Protein AF-A0A939W104-F1 (afdb_monomer)

Sequence (337 aa):
DTLYIAVECMEPHPEKIVAGKTVPRDDKGWTALGNSVELFYNYPDMAERYYHLAINSNGQVIDAKHGPGWRDAAFRTSAKIATKVLKDRWVLEIAIPASEIGMKCYVGSTWKLNVARQRKITDPQAPSGIFAEASSCSNGAFHGVQNFVNIKFADKRVSGLRQNASASSWNNPDFNDAVPDSKRSRHDRFKNHKGWQFTDEKELVPAAWRISADAEGSYRLESEGNYYIRLSKGYITQYFIPHGKGKLKISFQVRGKGSFLLWTCSYQNKKERKAVGYDILKNTQKYQKWELTPEWKTYHFETAAAGVPTERVAVRFSVHRDSVLELDNVYVSPVIE

Secondary structure (DSSP, 8-state):
-EEEEEEEEE-S-GGGB-B-SS--TT-SS-TTTBSEEEEEEE-GGGTT-EEEEEEETT--EEEEEEETTEEE-S-----EEEEEE-SSEEEEEEEEEHHHHTS---TT-EEEEEEEEEEEEE-TTSTTSEEEEEEETTTT--S-GGGSEEEE--PPPPPSTTTTS---SS--TTS--EEEGGGS-GGG-GGGSTTEE--STT-EEETT-EE-TT-EEEEEEEETTEEEEEEEESEEEEEE--SSSEEEEEEEEEEEESEEEEEEEEEEE-SSTT--SEEE-GGG-EEEEEE--SS-EEEEEEEEE---TT-EEEEEEEEPTT-EEEEEEEEEEEEP-

Radius of gyration: 22.77 Å; Cα contacts (8 Å, |Δi|>4): 817; chains: 1; bounding box: 58×39×62 Å

Mean predicted aligned error: 6.08 Å

Foldseek 3Di:
DKDKDKDKFFAQCLVFFDAAQDDPQLDPPCVNGGKWKKKWKFFDVQVFKIKIWIAHQNGDIHIWIDHDPDTGRVDDFPKDWDWHDDNGTIMIIIIGDCVSVVHDQDAQGKMFMKIKIWTWGQDPPDPVSIDTDIDMPQHRDDGTSLSTDIDGRFPDQDDDPCNVPDRHLDPCQQLLQKDQLVPDDPVQRPVQAVQEDEPDPSSIGRPQKGWDNNWHWYWDDPDDSGIWTKTQFGKMKHWGFDPFKAKKKKKWKKAWAFKKKKKKWKWACDPDPPDDDTDTPPVQIDMDMDGHHRDIDMDMDMGIDPGDPRIIMMIMMGADHPIMMIIGRIGMGGDDD

Nearest PDB structures (foldseek):
  8hhe-assembly1_A  TM=2.636E-01  e=1.887E-07  Bacillus thuringiensis YBT-1518
  8hhe-assembly2_B  TM=2.564E-01  e=2.466E-07  Bacillus thuringiensis YBT-1518
  3v56-assembly1_B  TM=4.769E-01  e=1.438E-02  Homo sapiens
  7vnn-assembly1_D  TM=2.403E-01  e=3.048E-04  Clostridioides difficile
  6uwr-assembly1_A  TM=2.496E-01  e=1.519E-03  Clostridioides difficile

Structure (mmCIF, N/CA/C/O backbone):
data_AF-A0A939W104-F1
#
_entry.id   AF-A0A939W104-F1
#
loop_
_atom_site.group_PDB
_atom_site.id
_atom_site.type_symbol
_atom_site.label_atom_id
_atom_site.label_alt_id
_atom_site.label_comp_id
_atom_site.label_asym_id
_atom_site.label_entity_id
_atom_site.label_seq_id
_atom_site.pdbx_PDB_ins_code
_atom_site.Cartn_x
_atom_site.Cartn_y
_atom_site.Cartn_z
_atom_site.occupancy
_atom_site.B_iso_or_equiv
_atom_site.auth_seq_id
_atom_site.auth_comp_id
_atom_site.auth_asym_id
_atom_site.auth_atom_id
_atom_site.pdbx_PDB_model_num
ATOM 1 N N . ASP A 1 1 ? 6.255 -19.048 -2.424 1.00 84.69 1 ASP A N 1
ATOM 2 C CA . ASP A 1 1 ? 7.732 -19.027 -2.561 1.00 84.69 1 ASP A CA 1
ATOM 3 C C . ASP A 1 1 ? 8.279 -18.112 -3.652 1.00 84.69 1 ASP A C 1
ATOM 5 O O . ASP A 1 1 ? 9.472 -17.828 -3.643 1.00 84.69 1 ASP A O 1
ATOM 9 N N . THR A 1 2 ? 7.451 -17.594 -4.561 1.00 91.69 2 THR A N 1
ATOM 10 C CA . THR A 1 2 ? 7.909 -16.714 -5.644 1.00 91.69 2 THR A CA 1
ATOM 11 C C . THR A 1 2 ? 6.890 -15.602 -5.856 1.00 91.69 2 THR A C 1
ATOM 13 O O . THR A 1 2 ? 5.687 -15.868 -5.843 1.00 91.69 2 THR A O 1
ATOM 16 N N . LEU A 1 3 ? 7.369 -14.373 -6.034 1.00 92.06 3 LEU A N 1
ATOM 17 C CA . LEU A 1 3 ? 6.566 -13.255 -6.513 1.00 92.06 3 LEU A CA 1
ATOM 18 C C . LEU A 1 3 ? 6.631 -13.244 -8.041 1.00 92.06 3 LEU A C 1
ATOM 20 O O . LEU A 1 3 ? 7.711 -13.107 -8.614 1.00 92.06 3 LEU A O 1
ATOM 24 N N . TYR A 1 4 ? 5.477 -13.402 -8.683 1.00 94.56 4 TYR A N 1
ATOM 25 C CA . TYR A 1 4 ? 5.347 -13.330 -10.134 1.00 94.56 4 TYR A CA 1
ATOM 26 C C . TYR A 1 4 ? 4.770 -11.983 -10.540 1.00 94.56 4 TYR A C 1
ATOM 28 O O . TYR A 1 4 ? 3.767 -11.544 -9.975 1.00 94.56 4 TYR A O 1
ATOM 36 N N . ILE A 1 5 ? 5.397 -11.345 -11.523 1.00 95.50 5 ILE A N 1
ATOM 37 C CA . ILE A 1 5 ? 4.958 -10.069 -12.086 1.00 95.50 5 ILE A CA 1
ATOM 38 C C . ILE A 1 5 ? 4.989 -10.191 -13.603 1.00 95.50 5 ILE A C 1
ATOM 40 O O . ILE A 1 5 ? 5.982 -10.641 -14.170 1.00 95.50 5 ILE A O 1
ATOM 44 N N . ALA A 1 6 ? 3.904 -9.771 -14.245 1.00 97.38 6 ALA A N 1
ATOM 45 C CA . ALA A 1 6 ? 3.816 -9.631 -15.688 1.00 97.38 6 ALA A CA 1
ATOM 46 C C . ALA A 1 6 ? 3.422 -8.190 -16.019 1.00 97.38 6 ALA A C 1
ATOM 48 O O . ALA A 1 6 ? 2.527 -7.630 -15.381 1.00 97.38 6 ALA A O 1
ATOM 49 N N . VAL A 1 7 ? 4.100 -7.592 -16.996 1.00 97.81 7 VAL A N 1
ATOM 50 C CA . VAL A 1 7 ? 3.844 -6.225 -17.455 1.00 97.81 7 VAL A CA 1
ATOM 51 C C . VAL A 1 7 ? 3.709 -6.231 -18.969 1.00 97.81 7 VAL A C 1
ATOM 53 O O . VAL A 1 7 ? 4.595 -6.701 -19.682 1.00 97.81 7 VAL A O 1
ATOM 56 N N . GLU A 1 8 ? 2.607 -5.670 -19.458 1.00 97.69 8 GLU A N 1
ATOM 57 C CA . GLU A 1 8 ? 2.386 -5.424 -20.879 1.00 97.69 8 GLU A CA 1
ATOM 58 C C . GLU A 1 8 ? 2.575 -3.935 -21.178 1.00 97.69 8 GLU A C 1
ATOM 60 O O . GLU A 1 8 ? 1.814 -3.083 -20.720 1.00 97.69 8 GLU A O 1
ATOM 65 N N . CYS A 1 9 ? 3.603 -3.611 -21.958 1.00 97.12 9 CYS A N 1
ATOM 66 C CA . CYS A 1 9 ? 3.923 -2.245 -22.345 1.00 97.12 9 CYS A CA 1
ATOM 67 C C . CYS A 1 9 ? 3.395 -1.964 -23.747 1.00 97.12 9 CYS A C 1
ATOM 69 O O . CYS A 1 9 ? 4.104 -2.192 -24.728 1.00 97.12 9 CYS A O 1
ATOM 71 N N . MET A 1 10 ? 2.166 -1.449 -23.841 1.00 97.25 10 MET A N 1
ATOM 72 C CA . MET A 1 10 ? 1.581 -1.026 -25.119 1.00 97.25 10 MET A CA 1
ATOM 73 C C . MET A 1 10 ? 2.509 -0.035 -25.828 1.00 97.25 10 MET A C 1
ATOM 75 O O . MET A 1 10 ? 2.938 0.959 -25.235 1.00 97.25 10 MET A O 1
ATOM 79 N N . GLU A 1 11 ? 2.852 -0.317 -27.079 1.00 96.69 11 GLU A N 1
ATOM 80 C CA . GLU A 1 11 ? 3.789 0.479 -27.864 1.00 96.69 11 GLU A CA 1
ATOM 81 C C . GLU A 1 11 ? 3.343 0.479 -29.331 1.00 96.69 11 GLU A C 1
ATOM 83 O O . GLU A 1 11 ? 3.473 -0.548 -29.995 1.00 96.69 11 GLU A O 1
ATOM 88 N N . PRO A 1 12 ? 2.821 1.602 -29.855 1.00 95.88 12 PRO A N 1
ATOM 89 C CA . PRO A 1 12 ? 2.382 1.679 -31.249 1.00 95.88 12 PRO A CA 1
ATOM 90 C C . PRO A 1 12 ? 3.538 1.615 -32.255 1.00 95.88 12 PRO A C 1
ATOM 92 O O . PRO A 1 12 ? 3.297 1.316 -33.422 1.00 95.88 12 PRO A O 1
ATOM 95 N N . HIS A 1 13 ? 4.774 1.882 -31.816 1.00 96.31 13 HIS A N 1
ATOM 96 C CA . HIS A 1 13 ? 5.964 1.862 -32.667 1.00 96.31 13 HIS A CA 1
ATOM 97 C C . HIS A 1 13 ? 7.091 0.998 -32.074 1.00 96.31 13 HIS A C 1
ATOM 99 O O . HIS A 1 13 ? 8.137 1.539 -31.691 1.00 96.31 13 HIS A O 1
ATOM 105 N N . PRO A 1 14 ? 6.921 -0.336 -31.945 1.00 96.75 14 PRO A N 1
ATOM 106 C CA . PRO A 1 14 ? 7.935 -1.195 -31.331 1.00 96.75 14 PRO A CA 1
ATOM 107 C C . PRO A 1 14 ? 9.286 -1.156 -32.053 1.00 96.75 14 PRO A C 1
ATOM 109 O O . PRO A 1 14 ? 10.333 -1.320 -31.432 1.00 96.75 14 PRO A O 1
ATOM 112 N N . GLU A 1 15 ? 9.278 -0.890 -33.359 1.00 96.94 15 GLU A N 1
ATOM 113 C CA . GLU A 1 15 ? 10.467 -0.734 -34.194 1.00 96.94 15 GLU A CA 1
ATOM 114 C C . GLU A 1 15 ? 11.321 0.484 -33.823 1.00 96.94 15 GLU A C 1
ATOM 116 O O . GLU A 1 15 ? 12.511 0.511 -34.125 1.00 96.94 15 GLU A O 1
ATOM 121 N N . LYS A 1 16 ? 10.729 1.478 -33.151 1.00 97.75 16 LYS A N 1
ATOM 122 C CA . LYS A 1 16 ? 11.411 2.704 -32.720 1.00 97.75 16 LYS A CA 1
ATOM 123 C C . LYS A 1 16 ? 11.937 2.617 -31.293 1.00 97.75 16 LYS A C 1
ATOM 125 O O . LYS A 1 16 ? 12.511 3.593 -30.817 1.00 97.75 16 LYS A O 1
ATOM 130 N N . ILE A 1 17 ? 11.727 1.502 -30.588 1.00 98.00 17 ILE A N 1
ATOM 131 C CA . ILE A 1 17 ? 12.164 1.344 -29.198 1.00 98.00 17 ILE A CA 1
ATOM 132 C C . ILE A 1 17 ? 13.679 1.535 -29.098 1.00 98.00 17 ILE A C 1
ATOM 134 O O . ILE A 1 17 ? 14.468 0.845 -29.741 1.00 98.00 17 ILE A O 1
ATOM 138 N N . VAL A 1 18 ? 14.083 2.444 -28.214 1.00 97.31 18 VAL A N 1
ATOM 139 C CA . VAL A 1 18 ? 15.492 2.685 -27.901 1.00 97.31 18 VAL A CA 1
ATOM 140 C C . VAL A 1 18 ? 15.819 1.910 -26.639 1.00 97.31 18 VAL A C 1
ATOM 142 O O . VAL A 1 18 ? 15.463 2.346 -25.553 1.00 97.31 18 VAL A O 1
ATOM 145 N N . ALA A 1 19 ? 16.485 0.765 -26.760 1.00 97.19 19 ALA A N 1
ATOM 146 C CA . ALA A 1 19 ? 16.875 -0.067 -25.623 1.00 97.19 19 ALA A CA 1
ATOM 147 C C . ALA A 1 19 ? 18.323 -0.547 -25.771 1.00 97.19 19 ALA A C 1
ATOM 149 O O . ALA A 1 19 ? 18.715 -1.056 -26.826 1.00 97.19 19 ALA A O 1
ATOM 150 N N . GLY A 1 20 ? 19.116 -0.414 -24.706 1.00 95.94 20 GLY A N 1
ATOM 151 C CA . GLY A 1 20 ? 20.490 -0.913 -24.673 1.00 95.94 20 GLY A CA 1
ATOM 152 C C . GLY A 1 20 ? 20.555 -2.429 -24.881 1.00 95.94 20 GLY A C 1
ATOM 153 O O . GLY A 1 20 ? 19.675 -3.166 -24.433 1.00 95.94 20 GLY A O 1
ATOM 154 N N . LYS A 1 21 ? 21.591 -2.908 -25.576 1.00 95.69 21 LYS A N 1
ATOM 155 C CA . LYS A 1 21 ? 21.830 -4.350 -25.809 1.00 95.69 21 LYS A CA 1
ATOM 156 C C . LYS A 1 21 ? 22.873 -4.951 -24.868 1.00 95.69 21 LYS A C 1
ATOM 158 O O . LYS A 1 21 ? 22.834 -6.148 -24.618 1.00 95.69 21 LYS A O 1
ATOM 163 N N . THR A 1 22 ? 23.759 -4.109 -24.348 1.00 94.62 22 THR A N 1
ATOM 164 C CA . THR A 1 22 ? 24.814 -4.481 -23.406 1.00 94.62 22 THR A CA 1
ATOM 165 C C . THR A 1 22 ? 24.873 -3.393 -22.349 1.00 94.62 22 THR A C 1
ATOM 167 O O . THR A 1 22 ? 25.433 -2.325 -22.591 1.00 94.62 22 THR A O 1
ATOM 170 N N . VAL A 1 23 ? 24.229 -3.629 -21.210 1.00 93.88 23 VAL A N 1
ATOM 171 C CA . VAL A 1 23 ? 24.119 -2.638 -20.133 1.00 93.88 23 VAL A CA 1
ATOM 172 C C . VAL A 1 23 ? 24.754 -3.220 -18.873 1.00 93.88 23 VAL A C 1
ATOM 174 O O . VAL A 1 23 ? 24.334 -4.293 -18.432 1.00 93.88 23 VAL A O 1
ATOM 177 N N . PRO A 1 24 ? 25.764 -2.555 -18.285 1.00 91.31 24 PRO A N 1
ATOM 178 C CA . PRO A 1 24 ? 26.294 -2.953 -16.990 1.00 91.31 24 PRO A CA 1
ATOM 179 C C . PRO A 1 24 ? 25.191 -2.933 -15.935 1.00 91.31 24 PRO A C 1
ATOM 181 O O . PRO A 1 24 ? 24.458 -1.955 -15.796 1.00 91.31 24 PRO A O 1
ATOM 184 N N . ARG A 1 25 ? 25.083 -4.017 -15.171 1.00 90.88 25 ARG A N 1
ATOM 185 C CA . ARG A 1 25 ? 24.020 -4.200 -14.174 1.00 90.88 25 ARG A CA 1
ATOM 186 C C . ARG A 1 25 ? 24.110 -3.235 -12.987 1.00 90.88 25 ARG A C 1
ATOM 188 O O . ARG A 1 25 ? 23.140 -3.060 -12.260 1.00 90.88 25 ARG A O 1
ATOM 195 N N . ASP A 1 26 ? 25.261 -2.602 -12.799 1.00 86.56 26 ASP A N 1
ATOM 196 C CA . ASP A 1 26 ? 25.542 -1.580 -11.792 1.00 86.56 26 ASP A CA 1
ATOM 197 C C . ASP A 1 26 ? 25.541 -0.149 -12.348 1.00 86.56 26 ASP A C 1
ATOM 199 O O . ASP A 1 26 ? 25.895 0.784 -11.615 1.00 86.56 26 ASP A O 1
ATOM 203 N N . ASP A 1 27 ? 25.117 0.048 -13.605 1.00 83.75 27 ASP A N 1
ATOM 204 C CA . ASP A 1 27 ? 25.072 1.373 -14.215 1.00 83.75 27 ASP A CA 1
ATOM 205 C C . ASP A 1 27 ? 24.322 2.362 -13.305 1.00 83.75 27 ASP A C 1
ATOM 207 O O . ASP A 1 27 ? 23.278 2.072 -12.703 1.00 83.75 27 ASP A O 1
ATOM 211 N N . LYS A 1 28 ? 24.936 3.531 -13.117 1.00 73.06 28 LYS A N 1
ATOM 212 C CA . LYS A 1 28 ? 24.449 4.580 -12.213 1.00 73.06 28 LYS A CA 1
ATOM 213 C C . LYS A 1 28 ? 23.570 5.589 -12.942 1.00 73.06 28 LYS A C 1
ATOM 215 O O . LYS A 1 28 ? 22.814 6.296 -12.282 1.00 73.06 28 LYS A O 1
ATOM 220 N N . GLY A 1 29 ? 23.676 5.652 -14.271 1.00 66.94 29 GLY A N 1
ATOM 221 C CA . GLY A 1 29 ? 22.965 6.625 -15.091 1.00 66.94 29 GLY A CA 1
ATOM 222 C C . GLY A 1 29 ? 21.593 6.161 -15.563 1.00 66.94 29 GLY A C 1
ATOM 223 O O . GLY A 1 29 ? 20.757 7.013 -15.840 1.00 66.94 29 GLY A O 1
ATOM 224 N N . TRP A 1 30 ? 21.357 4.849 -15.699 1.00 76.38 30 TRP A N 1
ATOM 225 C CA . TRP A 1 30 ? 20.156 4.235 -16.302 1.00 76.38 30 TRP A CA 1
ATOM 226 C C . TRP A 1 30 ? 19.883 4.671 -17.756 1.00 76.38 30 TRP A C 1
ATOM 228 O O . TRP A 1 30 ? 19.086 4.059 -18.464 1.00 76.38 30 TRP A O 1
ATOM 238 N N . THR A 1 31 ? 20.582 5.693 -18.256 1.00 78.81 31 THR A N 1
ATOM 239 C CA . THR A 1 31 ? 20.506 6.202 -19.623 1.00 78.81 31 THR A CA 1
ATOM 240 C C . THR A 1 31 ? 20.839 5.116 -20.634 1.00 78.81 31 THR A C 1
ATOM 242 O O . THR A 1 31 ? 20.158 5.022 -21.654 1.00 78.81 31 THR A O 1
ATOM 245 N N . ALA A 1 32 ? 21.824 4.263 -20.329 1.00 88.44 32 ALA A N 1
ATOM 246 C CA . ALA A 1 32 ? 22.221 3.154 -21.190 1.00 88.44 32 ALA A CA 1
ATOM 247 C C . ALA A 1 32 ? 21.125 2.082 -21.325 1.00 88.44 32 ALA A C 1
ATOM 249 O O . ALA A 1 32 ? 21.093 1.360 -22.321 1.00 88.44 32 ALA A O 1
ATOM 250 N N . LEU A 1 33 ? 20.207 1.990 -20.355 1.00 94.69 33 LEU A N 1
ATOM 251 C CA . LEU A 1 33 ? 19.124 1.013 -20.372 1.00 94.69 33 LEU A CA 1
ATOM 252 C C . LEU A 1 33 ? 18.076 1.341 -21.445 1.00 94.69 33 LEU A C 1
ATOM 254 O O . LEU A 1 33 ? 17.633 0.443 -22.167 1.00 94.69 33 LEU A O 1
ATOM 258 N N . GLY A 1 34 ? 17.755 2.627 -21.611 1.00 94.75 34 GLY A N 1
ATOM 259 C CA . GLY A 1 34 ? 16.808 3.110 -22.614 1.00 94.75 34 GLY A CA 1
ATOM 260 C C . GLY A 1 34 ? 15.347 2.984 -22.166 1.00 94.75 34 GLY A C 1
ATOM 261 O O . GLY A 1 34 ? 14.989 3.464 -21.096 1.00 94.75 34 GLY A O 1
ATOM 262 N N . ASN A 1 35 ? 14.509 2.409 -23.026 1.00 96.50 35 ASN A N 1
ATOM 263 C CA . ASN A 1 35 ? 13.105 2.098 -22.795 1.00 96.50 35 ASN A CA 1
ATOM 264 C C . ASN A 1 35 ? 13.008 0.951 -21.789 1.00 96.50 35 ASN A C 1
ATOM 266 O O . ASN A 1 35 ? 13.496 -0.146 -22.067 1.00 96.50 35 ASN A O 1
ATOM 270 N N . SER A 1 36 ? 12.412 1.193 -20.629 1.00 97.44 36 SER A N 1
ATOM 271 C CA . SER A 1 36 ? 12.427 0.240 -19.525 1.00 97.44 36 SER A CA 1
ATOM 272 C C . SER A 1 36 ? 11.136 0.237 -18.724 1.00 97.44 36 SER A C 1
ATOM 274 O O . SER A 1 36 ? 10.389 1.216 -18.672 1.00 97.44 36 SER A O 1
ATOM 276 N N . VAL A 1 37 ? 10.905 -0.896 -18.070 1.00 97.94 37 VAL A N 1
ATOM 277 C CA . VAL A 1 37 ? 10.029 -1.010 -16.909 1.00 97.94 37 VAL A CA 1
ATOM 278 C C . VAL A 1 37 ? 10.904 -0.995 -15.667 1.00 97.94 37 VAL A C 1
ATOM 280 O O . VAL A 1 37 ? 11.899 -1.714 -15.600 1.00 97.94 37 VAL A O 1
ATOM 283 N N . GLU A 1 38 ? 10.511 -0.198 -14.685 1.00 97.00 38 GLU A N 1
ATOM 284 C CA . GLU A 1 38 ? 11.127 -0.127 -13.368 1.00 97.00 38 GLU A CA 1
ATOM 285 C C . GLU A 1 38 ? 10.148 -0.679 -12.336 1.00 97.00 38 GLU A C 1
ATOM 287 O O . GLU A 1 38 ? 9.011 -0.222 -12.212 1.00 97.00 38 GLU A O 1
ATOM 292 N N . LEU A 1 39 ? 10.586 -1.702 -11.617 1.00 97.12 39 LEU A N 1
ATOM 293 C CA . LEU A 1 39 ? 9.845 -2.352 -10.558 1.00 97.12 39 LEU A CA 1
ATOM 294 C C . LEU A 1 39 ? 10.479 -1.995 -9.218 1.00 97.12 39 LEU A C 1
ATOM 296 O O . LEU A 1 39 ? 11.659 -2.265 -8.982 1.00 97.12 39 LEU A O 1
ATOM 300 N N . PHE A 1 40 ? 9.654 -1.489 -8.311 1.00 96.06 40 PHE A N 1
ATOM 301 C CA . PHE A 1 40 ? 10.028 -1.199 -6.939 1.00 96.06 40 PHE A CA 1
ATOM 302 C C . PHE A 1 40 ? 9.161 -2.015 -5.996 1.00 96.06 40 PHE A C 1
ATOM 304 O O . PHE A 1 40 ? 7.946 -2.069 -6.174 1.00 96.06 40 PHE A O 1
ATOM 311 N N . TYR A 1 41 ? 9.751 -2.640 -4.982 1.00 94.06 41 TYR A N 1
ATOM 312 C CA . TYR A 1 41 ? 8.967 -3.393 -4.005 1.00 94.06 41 TYR A CA 1
ATOM 313 C C . TYR A 1 41 ? 9.561 -3.350 -2.600 1.00 94.06 41 TYR A C 1
ATOM 315 O O . TYR A 1 41 ? 10.777 -3.329 -2.395 1.00 94.06 41 TYR A O 1
ATOM 323 N N . ASN A 1 42 ? 8.654 -3.334 -1.630 1.00 92.81 42 ASN A N 1
ATOM 324 C CA . ASN A 1 42 ? 8.903 -3.195 -0.205 1.00 92.81 42 ASN A CA 1
ATOM 325 C C . ASN A 1 42 ? 7.946 -4.123 0.555 1.00 92.81 42 ASN A C 1
ATOM 327 O O . ASN A 1 42 ? 6.743 -4.129 0.294 1.00 92.81 42 ASN A O 1
ATOM 331 N N . TYR A 1 43 ? 8.468 -4.905 1.498 1.00 87.12 43 TYR A N 1
ATOM 332 C CA . TYR A 1 43 ? 7.638 -5.645 2.450 1.00 87.12 43 TYR A CA 1
ATOM 333 C C . TYR A 1 43 ? 7.657 -4.947 3.822 1.00 87.12 43 TYR A C 1
ATOM 335 O O . TYR A 1 43 ? 8.592 -4.195 4.105 1.00 87.12 43 TYR A O 1
ATOM 343 N N . PRO A 1 44 ? 6.664 -5.199 4.699 1.00 76.56 44 PRO A N 1
ATOM 344 C CA . PRO A 1 44 ? 6.399 -4.365 5.877 1.00 76.56 44 PRO A CA 1
ATOM 345 C C . PRO A 1 44 ? 7.581 -4.099 6.816 1.00 76.56 44 PRO A C 1
ATOM 347 O O . PRO A 1 44 ? 7.647 -3.034 7.425 1.00 76.56 44 PRO A O 1
ATOM 350 N N . ASP A 1 45 ? 8.519 -5.037 6.940 1.00 79.94 45 ASP A N 1
ATOM 351 C CA . ASP A 1 45 ? 9.642 -4.926 7.877 1.00 79.94 45 ASP A CA 1
ATOM 352 C C . ASP A 1 45 ? 10.879 -4.229 7.275 1.00 79.94 45 ASP A C 1
ATOM 354 O O . ASP A 1 45 ? 11.917 -4.125 7.926 1.00 79.94 45 ASP A O 1
ATOM 358 N N . MET A 1 46 ? 10.790 -3.718 6.041 1.00 85.81 46 MET A N 1
ATOM 359 C CA . MET A 1 46 ? 11.881 -2.983 5.385 1.00 85.81 46 MET A CA 1
ATOM 360 C C . MET A 1 46 ? 11.946 -1.492 5.748 1.00 85.81 46 MET A C 1
ATOM 362 O O . MET A 1 46 ? 12.893 -0.816 5.337 1.00 85.81 46 MET A O 1
ATOM 366 N N . ALA A 1 47 ? 10.969 -0.960 6.490 1.00 85.19 47 ALA A N 1
ATOM 367 C CA . ALA A 1 47 ? 10.786 0.484 6.669 1.00 85.19 47 ALA A CA 1
ATOM 368 C C . ALA A 1 47 ? 10.775 1.207 5.302 1.00 85.19 47 ALA A C 1
ATOM 370 O O . ALA A 1 47 ? 10.043 0.797 4.405 1.00 85.19 47 ALA A O 1
ATOM 371 N N . GLU A 1 48 ? 11.594 2.243 5.109 1.00 88.19 48 GLU A N 1
ATOM 372 C CA . GLU A 1 48 ? 11.700 2.996 3.845 1.00 88.19 48 GLU A CA 1
ATOM 373 C C . GLU A 1 48 ? 12.644 2.356 2.810 1.00 88.19 48 GLU A C 1
ATOM 375 O O . GLU A 1 48 ? 12.916 2.940 1.760 1.00 88.19 48 GLU A O 1
ATOM 380 N N . ARG A 1 49 ? 13.181 1.162 3.088 1.00 93.19 49 ARG A N 1
ATOM 381 C CA . ARG A 1 49 ? 14.060 0.454 2.149 1.00 93.19 49 ARG A CA 1
ATOM 382 C C . ARG A 1 49 ? 13.239 -0.273 1.095 1.00 93.19 49 ARG A C 1
ATOM 384 O O . ARG A 1 49 ? 12.155 -0.763 1.383 1.00 93.19 49 ARG A O 1
ATOM 391 N N . TYR A 1 50 ? 13.761 -0.414 -0.112 1.00 94.94 50 TYR A N 1
ATOM 392 C CA . TYR A 1 50 ? 13.080 -1.144 -1.181 1.00 94.94 50 TYR A CA 1
ATOM 393 C C . TYR A 1 50 ? 14.080 -1.746 -2.158 1.00 94.94 50 TYR A C 1
ATOM 395 O O . TYR A 1 50 ? 15.231 -1.320 -2.253 1.00 94.94 50 TYR A O 1
ATOM 403 N N . TYR A 1 51 ? 13.622 -2.755 -2.880 1.00 95.44 51 TYR A N 1
ATOM 404 C CA . TYR A 1 51 ? 14.319 -3.288 -4.039 1.00 95.44 51 TYR A CA 1
ATOM 405 C C . TYR A 1 51 ? 13.911 -2.505 -5.278 1.00 95.44 51 TYR A C 1
ATOM 407 O O . TYR A 1 51 ? 12.759 -2.083 -5.382 1.00 95.44 51 TYR A O 1
ATOM 415 N N . HIS A 1 52 ? 14.844 -2.334 -6.207 1.00 95.25 52 HIS A N 1
ATOM 416 C CA . HIS A 1 52 ? 14.621 -1.672 -7.481 1.00 95.25 52 HIS A CA 1
ATOM 417 C C . HIS A 1 52 ? 15.230 -2.518 -8.601 1.00 95.25 52 HIS A C 1
ATOM 419 O O . HIS A 1 52 ? 16.434 -2.776 -8.585 1.00 95.25 52 HIS A O 1
ATOM 425 N N . LEU A 1 53 ? 14.400 -2.947 -9.552 1.00 96.25 53 LEU A N 1
ATOM 426 C CA . LEU A 1 53 ? 14.812 -3.628 -10.777 1.00 96.25 53 LEU A CA 1
ATOM 427 C C . LEU A 1 53 ? 14.360 -2.792 -11.977 1.00 96.25 53 LEU A C 1
ATOM 429 O O . LEU A 1 53 ? 13.160 -2.595 -12.141 1.00 96.25 53 LEU A O 1
ATOM 433 N N . ALA A 1 54 ? 15.275 -2.367 -12.843 1.00 96.94 54 ALA A N 1
ATOM 434 C CA . ALA A 1 54 ? 14.921 -1.820 -14.149 1.00 96.94 54 ALA A CA 1
ATOM 435 C C . ALA A 1 54 ? 15.293 -2.807 -15.248 1.00 96.94 54 ALA A C 1
ATOM 437 O O . ALA A 1 54 ? 16.424 -3.293 -15.303 1.00 96.94 54 ALA A O 1
ATOM 438 N N . ILE A 1 55 ? 14.335 -3.088 -16.125 1.00 98.06 55 ILE A N 1
ATOM 439 C CA . ILE A 1 55 ? 14.464 -4.067 -17.196 1.00 98.06 55 ILE A CA 1
ATOM 440 C C . ILE A 1 55 ? 14.031 -3.424 -18.508 1.00 98.06 55 ILE A C 1
ATOM 442 O O . ILE A 1 55 ? 12.957 -2.826 -18.578 1.00 98.06 55 ILE A O 1
ATOM 446 N N . ASN A 1 56 ? 14.840 -3.557 -19.558 1.00 98.06 56 ASN A N 1
ATOM 447 C CA . ASN A 1 56 ? 14.454 -3.124 -20.902 1.00 98.06 56 ASN A CA 1
ATOM 448 C C . ASN A 1 56 ? 13.922 -4.271 -21.769 1.00 98.06 56 ASN A C 1
ATOM 450 O O . ASN A 1 56 ? 14.012 -5.446 -21.418 1.00 98.06 56 ASN A O 1
ATOM 454 N N . SER A 1 57 ? 13.414 -3.930 -22.952 1.00 97.62 57 SER A N 1
ATOM 455 C CA . SER A 1 57 ? 12.845 -4.889 -23.905 1.00 97.62 57 SER A CA 1
ATOM 456 C C . SER A 1 57 ? 13.848 -5.891 -24.504 1.00 97.62 57 SER A C 1
ATOM 458 O O . SER A 1 57 ? 13.421 -6.832 -25.166 1.00 97.62 57 SER A O 1
ATOM 460 N N . ASN A 1 58 ? 15.157 -5.702 -24.289 1.00 97.69 58 ASN A N 1
ATOM 461 C CA . ASN A 1 58 ? 16.217 -6.651 -24.661 1.00 97.69 58 ASN A CA 1
ATOM 462 C C . ASN A 1 58 ? 16.618 -7.567 -23.486 1.00 97.69 58 ASN A C 1
ATOM 464 O O . ASN A 1 58 ? 17.612 -8.288 -23.579 1.00 97.69 58 ASN A O 1
ATOM 468 N N . GLY A 1 59 ? 15.902 -7.502 -22.359 1.00 97.12 59 GLY A N 1
ATOM 469 C CA . GLY A 1 59 ? 16.188 -8.288 -21.160 1.00 97.12 59 GLY A CA 1
ATOM 470 C C . GLY A 1 59 ? 17.429 -7.835 -20.390 1.00 97.12 59 GLY A C 1
ATOM 471 O O . GLY A 1 59 ? 17.914 -8.584 -19.545 1.00 97.12 59 GLY A O 1
ATOM 472 N N . GLN A 1 60 ? 17.961 -6.639 -20.664 1.00 97.38 60 GLN A N 1
ATOM 473 C CA . GLN A 1 60 ? 19.025 -6.065 -19.840 1.00 97.38 60 GLN A CA 1
ATOM 474 C C . GLN A 1 60 ? 18.447 -5.616 -18.501 1.00 97.38 60 GLN A C 1
ATOM 476 O O . GLN A 1 60 ? 17.330 -5.100 -18.460 1.00 97.38 60 GLN A O 1
ATOM 481 N N . VAL A 1 61 ? 19.214 -5.801 -17.428 1.00 96.50 61 VAL A N 1
ATOM 482 C CA . VAL A 1 61 ? 18.769 -5.568 -16.051 1.00 96.50 61 VAL A CA 1
ATOM 483 C C . VAL A 1 61 ? 19.766 -4.670 -15.342 1.00 96.50 61 VAL A C 1
ATOM 485 O O . VAL A 1 61 ? 20.965 -4.941 -15.378 1.00 96.50 61 VAL A O 1
ATOM 488 N N . ILE A 1 62 ? 19.261 -3.659 -14.646 1.00 95.81 62 ILE A N 1
ATOM 489 C CA . ILE A 1 62 ? 19.985 -2.944 -13.595 1.00 95.81 62 ILE A CA 1
ATOM 490 C C . ILE A 1 62 ? 19.207 -3.159 -12.299 1.00 95.81 62 ILE A C 1
ATOM 492 O O . ILE A 1 62 ? 17.981 -3.032 -12.279 1.00 95.81 62 ILE A O 1
ATOM 496 N N . ASP A 1 63 ? 19.904 -3.489 -11.216 1.00 94.88 63 ASP A N 1
ATOM 497 C CA . ASP A 1 63 ? 19.278 -3.736 -9.925 1.00 94.88 63 ASP A CA 1
ATOM 498 C C . ASP A 1 63 ? 20.024 -3.121 -8.749 1.00 94.88 63 ASP A C 1
ATOM 500 O O . ASP A 1 63 ? 21.237 -2.910 -8.761 1.00 94.88 63 ASP A O 1
ATOM 504 N N . ALA A 1 64 ? 19.253 -2.777 -7.722 1.00 94.19 64 ALA A N 1
ATOM 505 C CA . ALA A 1 64 ? 19.783 -2.211 -6.499 1.00 94.19 64 ALA A CA 1
ATOM 506 C C . ALA A 1 64 ? 18.832 -2.416 -5.318 1.00 94.19 64 ALA A C 1
ATOM 508 O O . ALA A 1 64 ? 17.620 -2.592 -5.475 1.00 94.19 64 ALA A O 1
ATOM 509 N N . LYS A 1 65 ? 19.391 -2.301 -4.112 1.00 93.94 65 LYS A N 1
ATOM 510 C CA . LYS A 1 65 ? 18.615 -1.952 -2.918 1.00 93.94 65 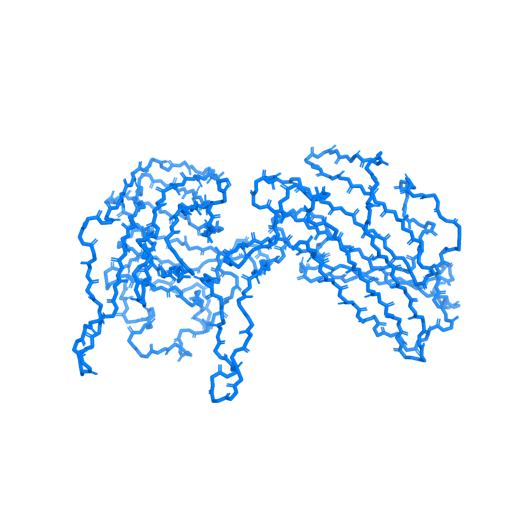LYS A CA 1
ATOM 511 C C . LYS A 1 65 ? 18.730 -0.456 -2.674 1.00 93.94 65 LYS A C 1
ATOM 513 O O . LYS A 1 65 ? 19.786 0.139 -2.876 1.00 93.94 65 LYS A O 1
ATOM 518 N N . HIS A 1 66 ? 17.648 0.144 -2.218 1.00 93.75 66 HIS A N 1
ATOM 519 C CA . HIS A 1 66 ? 17.582 1.556 -1.887 1.00 93.75 66 HIS A CA 1
ATOM 520 C C . HIS A 1 66 ? 17.126 1.739 -0.444 1.00 93.75 66 HIS A C 1
ATOM 522 O O . HIS A 1 66 ? 16.401 0.910 0.111 1.00 93.75 66 HIS A O 1
ATOM 528 N N . GLY A 1 67 ? 17.518 2.866 0.137 1.00 91.88 67 GLY A N 1
ATOM 529 C CA . GLY A 1 67 ? 16.961 3.394 1.371 1.00 91.88 67 GLY A CA 1
ATOM 530 C C . GLY A 1 67 ? 17.189 4.904 1.455 1.00 91.88 67 GLY A C 1
ATOM 531 O O . GLY A 1 67 ? 17.623 5.513 0.472 1.00 91.88 67 GLY A O 1
ATOM 532 N N . PRO A 1 68 ? 16.896 5.527 2.605 1.00 88.06 68 PRO A N 1
ATOM 533 C CA . PRO A 1 68 ? 16.971 6.978 2.745 1.00 88.06 68 PRO A CA 1
ATOM 534 C C . PRO A 1 68 ? 18.388 7.493 2.469 1.00 88.06 68 PRO A C 1
ATOM 536 O O . PRO A 1 68 ? 19.314 7.221 3.230 1.00 88.06 68 PRO A O 1
ATOM 539 N N . GLY A 1 69 ? 18.562 8.197 1.348 1.00 87.69 69 GLY A N 1
ATOM 540 C CA . GLY A 1 69 ? 19.840 8.786 0.941 1.00 87.69 69 GLY A CA 1
ATOM 541 C C . GLY A 1 69 ? 20.907 7.807 0.433 1.00 87.69 69 GLY A C 1
ATOM 542 O O . GLY A 1 69 ? 22.048 8.228 0.256 1.00 87.69 69 GLY A O 1
ATOM 543 N N . TRP A 1 70 ? 20.589 6.530 0.181 1.00 91.75 70 TRP A N 1
ATOM 544 C CA . TRP A 1 70 ? 21.585 5.558 -0.293 1.00 91.75 70 TRP A CA 1
ATOM 545 C C . TRP A 1 70 ? 21.054 4.563 -1.334 1.00 91.75 70 TRP A C 1
ATOM 547 O O . TRP A 1 70 ? 19.859 4.266 -1.413 1.00 91.75 70 TRP A O 1
ATOM 557 N N . ARG A 1 71 ? 21.992 4.023 -2.124 1.00 91.56 71 ARG A N 1
ATOM 558 C CA . ARG A 1 71 ? 21.796 2.956 -3.116 1.00 91.56 71 ARG A CA 1
ATOM 559 C C . ARG A 1 71 ? 22.904 1.913 -2.968 1.00 91.56 71 ARG A C 1
ATOM 561 O O . ARG A 1 71 ? 24.080 2.250 -3.071 1.00 91.56 71 ARG A O 1
ATOM 568 N N . ASP A 1 72 ? 22.522 0.659 -2.780 1.00 92.56 72 ASP A N 1
ATOM 569 C CA . ASP A 1 72 ? 23.401 -0.506 -2.853 1.00 92.56 72 ASP A CA 1
ATOM 570 C C . ASP A 1 72 ? 23.284 -1.121 -4.250 1.00 92.56 72 ASP A C 1
ATOM 572 O O . ASP A 1 72 ? 22.333 -1.845 -4.553 1.00 92.56 72 ASP A O 1
ATOM 576 N N . ALA A 1 73 ? 24.255 -0.796 -5.102 1.00 90.56 73 ALA A N 1
ATOM 577 C CA . ALA A 1 73 ? 24.371 -1.333 -6.455 1.00 90.56 73 ALA A CA 1
ATOM 578 C C . ALA A 1 73 ? 25.161 -2.654 -6.513 1.00 90.56 73 ALA A C 1
ATOM 580 O O . ALA A 1 73 ? 25.429 -3.141 -7.611 1.00 90.56 73 ALA A O 1
ATOM 581 N N . ALA A 1 74 ? 25.573 -3.222 -5.371 1.00 91.62 74 ALA A N 1
ATOM 582 C CA . ALA A 1 74 ? 26.202 -4.543 -5.307 1.00 91.62 74 ALA A CA 1
ATOM 583 C C . ALA A 1 74 ? 25.161 -5.669 -5.218 1.00 91.62 74 ALA A C 1
ATOM 585 O O . ALA A 1 74 ? 25.462 -6.811 -5.565 1.00 91.62 74 ALA A O 1
ATOM 586 N N . PHE A 1 75 ? 23.935 -5.354 -4.792 1.00 92.00 75 PHE A N 1
ATOM 587 C CA . PHE A 1 75 ? 22.812 -6.283 -4.839 1.00 92.00 75 PHE A CA 1
ATOM 588 C C . PHE A 1 75 ? 22.594 -6.843 -6.249 1.00 92.00 75 PHE A C 1
ATOM 590 O O . PHE A 1 75 ? 22.538 -6.093 -7.216 1.00 92.00 75 PHE A O 1
ATOM 597 N N . ARG A 1 76 ? 22.411 -8.163 -6.351 1.00 92.69 76 ARG A N 1
ATOM 598 C CA . ARG A 1 76 ? 22.073 -8.854 -7.598 1.00 92.69 76 ARG A CA 1
ATOM 599 C C . ARG A 1 76 ? 20.859 -9.737 -7.379 1.00 92.69 76 ARG A C 1
ATOM 601 O O . ARG A 1 76 ? 20.912 -10.667 -6.577 1.00 92.69 76 ARG A O 1
ATOM 608 N N . THR A 1 77 ? 19.790 -9.474 -8.121 1.00 93.94 77 THR A N 1
ATOM 609 C CA . THR A 1 77 ? 18.612 -10.332 -8.130 1.00 93.94 77 THR A CA 1
ATOM 610 C C . THR A 1 77 ? 18.905 -11.705 -8.743 1.00 93.94 77 THR A C 1
ATOM 612 O O . THR A 1 77 ? 19.632 -11.846 -9.729 1.00 93.94 77 THR A O 1
ATOM 615 N N . SER A 1 78 ? 18.310 -12.731 -8.157 1.00 94.69 78 SER A N 1
ATOM 616 C CA . SER A 1 78 ? 18.197 -14.088 -8.684 1.00 94.69 78 SER A CA 1
ATOM 617 C C . SER A 1 78 ? 16.896 -14.297 -9.469 1.00 94.69 78 SER A C 1
ATOM 619 O O . SER A 1 78 ? 16.589 -15.423 -9.870 1.00 94.69 78 SER A O 1
ATOM 621 N N . ALA A 1 79 ? 16.126 -13.226 -9.699 1.00 95.69 79 ALA A N 1
ATOM 622 C CA . ALA A 1 79 ? 14.901 -13.274 -10.474 1.00 95.69 79 ALA A CA 1
ATOM 623 C C . ALA A 1 79 ? 15.131 -13.842 -11.879 1.00 95.69 79 ALA A C 1
ATOM 625 O O . ALA A 1 79 ? 16.076 -13.479 -12.584 1.00 95.69 79 ALA A O 1
ATOM 626 N N . LYS A 1 80 ? 14.215 -14.711 -12.307 1.00 97.69 80 LYS A N 1
ATOM 627 C CA . LYS A 1 80 ? 14.138 -15.152 -13.701 1.00 97.69 80 LYS A CA 1
ATOM 628 C C . LYS A 1 80 ? 13.333 -14.124 -14.474 1.00 97.69 80 LYS A C 1
ATOM 630 O O . LYS A 1 80 ? 12.222 -13.795 -14.063 1.00 97.69 80 LYS A O 1
ATOM 635 N N . ILE A 1 81 ? 13.902 -13.630 -15.564 1.00 98.19 81 ILE A N 1
ATOM 636 C CA . ILE A 1 81 ? 13.344 -12.533 -16.350 1.00 98.19 81 ILE A CA 1
ATOM 637 C C . ILE A 1 81 ? 13.245 -12.984 -17.802 1.00 98.19 81 ILE A C 1
ATOM 639 O O . ILE A 1 81 ? 14.216 -13.486 -18.369 1.00 98.19 81 ILE A O 1
ATOM 643 N N . ALA A 1 82 ? 12.073 -12.793 -18.395 1.00 98.50 82 ALA A N 1
ATOM 644 C CA . ALA A 1 82 ? 11.834 -12.995 -19.813 1.00 98.50 82 ALA A CA 1
ATOM 645 C C . ALA A 1 82 ? 11.203 -11.734 -20.404 1.00 98.50 82 ALA A C 1
ATOM 647 O O . ALA A 1 82 ? 10.336 -11.111 -19.793 1.00 98.50 82 ALA A O 1
ATOM 648 N N . THR A 1 83 ? 11.644 -11.360 -21.603 1.00 98.56 83 THR A N 1
ATOM 649 C CA . THR A 1 83 ? 11.082 -10.231 -22.346 1.00 98.56 83 THR A CA 1
ATOM 650 C C . THR A 1 83 ? 10.784 -10.637 -23.775 1.00 98.56 83 THR A C 1
ATOM 652 O O . THR A 1 83 ? 11.420 -11.540 -24.328 1.00 98.56 83 THR A O 1
ATOM 655 N N . LYS A 1 84 ? 9.791 -9.987 -24.381 1.00 98.38 84 LYS A N 1
ATOM 656 C CA . LYS A 1 84 ? 9.474 -10.193 -25.793 1.00 98.38 84 LYS A CA 1
ATOM 657 C C . LYS A 1 84 ? 8.871 -8.940 -26.406 1.00 98.38 84 LYS A C 1
ATOM 659 O O . LYS A 1 84 ? 7.861 -8.436 -25.924 1.00 98.38 84 LYS A O 1
ATOM 664 N N . VAL A 1 85 ? 9.459 -8.475 -27.503 1.00 98.50 85 VAL A N 1
ATOM 665 C CA . VAL A 1 85 ? 8.858 -7.445 -28.357 1.00 98.50 85 VAL A CA 1
ATOM 666 C C . VAL A 1 85 ? 7.840 -8.109 -29.286 1.00 98.50 85 VAL A C 1
ATOM 668 O O . VAL A 1 85 ? 8.134 -9.114 -29.936 1.00 98.50 85 VAL A O 1
ATOM 671 N N . LEU A 1 86 ? 6.623 -7.575 -29.304 1.00 98.12 86 LEU A N 1
ATOM 672 C CA . LEU A 1 86 ? 5.508 -7.982 -30.156 1.00 98.12 86 LEU A CA 1
ATOM 673 C C . LEU A 1 86 ? 5.176 -6.848 -31.141 1.00 98.12 86 LEU A C 1
ATOM 675 O O . LEU A 1 86 ? 5.871 -5.837 -31.202 1.00 98.12 86 LEU A O 1
ATOM 679 N N . LYS A 1 87 ? 4.120 -7.025 -31.943 1.00 97.06 87 LYS A N 1
ATOM 680 C CA . LYS A 1 87 ? 3.740 -6.070 -32.999 1.00 97.06 87 LYS A CA 1
ATOM 681 C C . LYS A 1 87 ? 3.203 -4.734 -32.478 1.00 97.06 87 LYS A C 1
ATOM 683 O O . LYS A 1 87 ? 3.283 -3.750 -33.197 1.00 97.06 87 LYS A O 1
ATOM 688 N N . ASP A 1 88 ? 2.624 -4.717 -31.282 1.00 97.31 88 ASP A N 1
ATOM 689 C CA . ASP A 1 88 ? 1.890 -3.574 -30.716 1.00 97.31 88 ASP A CA 1
ATOM 690 C C . ASP A 1 88 ? 2.238 -3.299 -29.241 1.00 97.31 88 ASP A C 1
ATOM 692 O O . ASP A 1 88 ? 1.598 -2.483 -28.571 1.00 97.31 88 ASP A O 1
ATOM 696 N N . ARG A 1 89 ? 3.214 -4.036 -28.703 1.00 97.88 89 ARG A N 1
ATOM 697 C CA . ARG A 1 89 ? 3.652 -3.970 -27.308 1.00 97.88 89 ARG A CA 1
ATOM 698 C C . ARG A 1 89 ? 4.994 -4.663 -27.136 1.00 97.88 89 ARG A C 1
ATOM 700 O O . ARG A 1 89 ? 5.428 -5.423 -28.000 1.00 97.88 89 ARG A O 1
ATOM 707 N N . TRP A 1 90 ? 5.603 -4.502 -25.975 1.00 98.19 90 TRP A N 1
ATOM 708 C CA . TRP A 1 90 ? 6.561 -5.479 -25.468 1.00 98.19 90 TRP A CA 1
ATOM 709 C C . TRP A 1 90 ? 6.110 -5.976 -24.099 1.00 98.19 90 TRP A C 1
ATOM 711 O O . TRP A 1 90 ? 5.405 -5.274 -23.374 1.00 98.19 90 TRP A O 1
ATOM 721 N N . VAL A 1 91 ? 6.458 -7.214 -23.777 1.00 98.56 91 VAL A N 1
ATOM 722 C CA . VAL A 1 91 ? 6.044 -7.876 -22.539 1.00 98.56 91 VAL A CA 1
ATOM 723 C C . VAL A 1 91 ? 7.254 -8.226 -21.690 1.00 98.56 91 VAL A C 1
ATOM 725 O O . VAL A 1 91 ? 8.329 -8.524 -22.219 1.00 98.56 91 VAL A O 1
ATOM 728 N N . LEU A 1 92 ? 7.049 -8.190 -20.379 1.00 98.62 92 LEU A N 1
ATOM 729 C CA . LEU A 1 92 ? 8.012 -8.544 -19.347 1.00 98.62 92 LEU A CA 1
ATOM 730 C C . LEU A 1 92 ? 7.350 -9.515 -18.375 1.00 98.62 92 LEU A C 1
ATOM 732 O O . LEU A 1 92 ? 6.304 -9.203 -17.813 1.00 98.62 92 LEU A O 1
ATOM 736 N N . GLU A 1 93 ? 7.986 -10.657 -18.143 1.00 98.62 93 GLU A N 1
ATOM 737 C CA . GLU A 1 93 ? 7.613 -11.610 -17.101 1.00 98.62 93 GLU A CA 1
ATOM 738 C C . GLU A 1 93 ? 8.787 -11.799 -16.142 1.00 98.62 93 GLU A C 1
ATOM 740 O O . GLU A 1 93 ? 9.930 -12.005 -16.561 1.00 98.62 93 GLU A O 1
ATOM 745 N N . ILE A 1 94 ? 8.501 -11.725 -14.844 1.00 98.00 94 ILE A N 1
ATOM 746 C CA . ILE A 1 94 ? 9.488 -11.830 -13.773 1.00 98.00 94 ILE A CA 1
ATOM 747 C C . ILE A 1 94 ? 9.003 -12.849 -12.748 1.00 98.00 94 ILE A C 1
ATOM 749 O O . ILE A 1 94 ? 7.865 -12.791 -12.282 1.00 98.00 94 ILE A O 1
ATOM 753 N N . ALA A 1 95 ? 9.900 -13.743 -12.347 1.00 97.19 95 ALA A N 1
ATOM 754 C CA . ALA A 1 95 ? 9.727 -14.629 -11.207 1.00 97.19 95 ALA A CA 1
ATOM 755 C C . ALA A 1 95 ? 10.827 -14.343 -10.175 1.00 97.19 95 ALA A C 1
ATOM 757 O O . ALA A 1 95 ? 11.978 -14.735 -10.375 1.00 97.19 95 ALA A O 1
ATOM 758 N N . ILE A 1 96 ? 10.474 -13.663 -9.080 1.00 95.06 96 ILE A N 1
ATOM 759 C CA . ILE A 1 96 ? 11.398 -13.260 -8.009 1.00 95.06 96 ILE A CA 1
ATOM 760 C C . ILE A 1 96 ? 11.305 -14.262 -6.849 1.00 95.06 96 ILE A C 1
ATOM 762 O O . ILE A 1 96 ? 10.232 -14.394 -6.246 1.00 95.06 96 ILE A O 1
ATOM 766 N N . PRO A 1 97 ? 12.386 -14.978 -6.497 1.00 93.06 97 PRO A N 1
ATOM 767 C CA . PRO A 1 97 ? 12.383 -15.874 -5.346 1.00 93.06 97 PRO A CA 1
ATOM 768 C C . PRO A 1 97 ? 12.136 -15.111 -4.041 1.00 93.06 97 PRO A C 1
ATOM 770 O O . PRO A 1 97 ? 12.861 -14.180 -3.703 1.00 93.06 97 PRO A O 1
ATOM 773 N N . ALA A 1 98 ? 11.148 -15.532 -3.250 1.00 86.81 98 ALA A N 1
ATOM 774 C CA . ALA A 1 98 ? 10.835 -14.880 -1.975 1.00 86.81 98 ALA A CA 1
ATOM 775 C C . ALA A 1 98 ? 11.993 -14.983 -0.957 1.00 86.81 98 ALA A C 1
ATOM 777 O O . ALA A 1 98 ? 12.138 -14.133 -0.079 1.00 86.81 98 ALA A O 1
ATOM 778 N N . SER A 1 99 ? 12.853 -15.998 -1.105 1.00 84.62 99 SER A N 1
ATOM 779 C CA . SER A 1 99 ? 14.080 -16.168 -0.319 1.00 84.62 99 SER A CA 1
ATOM 780 C C . SER A 1 99 ? 15.078 -15.022 -0.499 1.00 84.62 99 SER A C 1
ATOM 782 O O . SER A 1 99 ? 15.741 -14.649 0.460 1.00 84.62 99 SER A O 1
ATOM 784 N N . GLU A 1 100 ? 15.171 -14.439 -1.697 1.00 83.75 100 GLU A N 1
ATOM 785 C CA . GLU A 1 100 ? 16.038 -13.286 -1.981 1.00 83.75 100 GLU A CA 1
ATOM 786 C C . GLU A 1 100 ? 15.527 -12.015 -1.305 1.00 83.75 100 GLU A C 1
ATOM 788 O O . GLU A 1 100 ? 16.302 -11.185 -0.832 1.00 83.75 100 GLU A O 1
ATOM 793 N N . ILE A 1 101 ? 14.204 -11.884 -1.256 1.00 78.44 101 ILE A N 1
ATOM 794 C CA . ILE A 1 101 ? 13.523 -10.731 -0.681 1.00 78.44 101 ILE A CA 1
ATOM 795 C C . ILE A 1 101 ? 13.716 -10.721 0.841 1.00 78.44 101 ILE A C 1
ATOM 797 O O . ILE A 1 101 ? 13.815 -9.648 1.427 1.00 78.44 101 ILE A O 1
ATOM 801 N N . GLY A 1 102 ? 13.843 -11.895 1.469 1.00 78.12 102 GLY A N 1
ATOM 802 C CA . GLY A 1 102 ? 13.920 -12.048 2.925 1.00 78.12 102 GLY A CA 1
ATOM 803 C C . GLY A 1 102 ? 12.544 -12.142 3.590 1.00 78.12 102 GLY A C 1
ATOM 804 O O . GLY A 1 102 ? 12.441 -12.048 4.809 1.00 78.12 102 GLY A O 1
ATOM 805 N N . MET A 1 103 ? 11.482 -12.328 2.797 1.00 82.75 103 MET A N 1
ATOM 806 C CA . MET A 1 103 ? 10.103 -12.449 3.267 1.00 82.75 103 MET A CA 1
ATOM 807 C C . MET A 1 103 ? 9.310 -13.361 2.329 1.00 82.75 103 MET A C 1
ATOM 809 O O . MET A 1 103 ? 9.291 -13.152 1.116 1.00 82.75 103 MET A O 1
ATOM 813 N N . LYS A 1 104 ? 8.610 -14.358 2.885 1.00 85.00 104 LYS A N 1
ATOM 814 C CA . LYS A 1 104 ? 7.709 -15.218 2.104 1.00 85.00 104 LYS A CA 1
ATOM 815 C C . LYS A 1 104 ? 6.517 -14.410 1.576 1.00 85.00 104 LYS A C 1
ATOM 817 O O . LYS A 1 104 ? 5.994 -13.535 2.260 1.00 85.00 104 LYS A O 1
ATOM 822 N N . CYS A 1 105 ? 6.029 -14.756 0.387 1.00 86.88 105 CYS A N 1
ATOM 823 C CA . CYS A 1 105 ? 4.712 -14.321 -0.078 1.00 86.88 105 CYS A CA 1
ATOM 824 C C . CYS A 1 105 ? 3.660 -15.266 0.518 1.00 86.88 105 CYS A C 1
ATOM 826 O O . CYS A 1 105 ? 3.652 -16.451 0.183 1.00 86.88 105 CYS A O 1
ATOM 828 N N . TYR A 1 106 ? 2.799 -14.770 1.403 1.00 85.00 106 TYR A N 1
ATOM 829 C CA . TYR A 1 106 ? 1.757 -15.559 2.064 1.00 85.00 106 TYR A CA 1
ATOM 830 C C . TYR A 1 106 ? 0.448 -14.784 2.116 1.00 85.00 106 TYR A C 1
ATOM 832 O O . TYR A 1 106 ? 0.440 -13.555 2.174 1.00 85.00 106 TYR A O 1
ATOM 840 N N . VAL A 1 107 ? -0.660 -15.518 2.104 1.00 86.94 107 VAL A N 1
ATOM 841 C CA . VAL A 1 107 ? -2.003 -14.941 2.120 1.00 86.94 107 VAL A CA 1
ATOM 842 C C . VAL A 1 107 ? -2.190 -14.070 3.363 1.00 86.94 107 VAL A C 1
ATOM 844 O O . VAL A 1 107 ? -1.828 -14.449 4.477 1.00 86.94 107 VAL A O 1
ATOM 847 N N . GLY A 1 108 ? -2.746 -12.880 3.165 1.00 83.69 108 GLY A N 1
ATOM 848 C CA . GLY A 1 108 ? -2.979 -11.908 4.220 1.00 83.69 108 GLY A CA 1
ATOM 849 C C . GLY A 1 108 ? -1.807 -10.961 4.483 1.00 83.69 108 GLY A C 1
ATOM 850 O O . GLY A 1 108 ? -1.991 -10.036 5.273 1.00 83.69 108 GLY A O 1
ATOM 851 N N . SER A 1 109 ? -0.653 -11.096 3.821 1.00 85.25 109 SER A N 1
ATOM 852 C CA . SER A 1 109 ? 0.392 -10.064 3.875 1.00 85.25 109 SER A CA 1
ATOM 853 C C . SER A 1 109 ? 0.092 -8.902 2.921 1.00 85.25 109 SER A C 1
ATOM 855 O O . SER A 1 109 ? -0.550 -9.072 1.878 1.00 85.25 109 SER A O 1
ATOM 857 N N . THR A 1 110 ? 0.514 -7.697 3.313 1.00 86.56 110 THR A N 1
ATOM 858 C CA . THR A 1 110 ? 0.489 -6.501 2.456 1.00 86.56 110 THR A CA 1
ATOM 859 C C . THR A 1 110 ? 1.914 -6.094 2.139 1.00 86.56 110 THR A C 1
ATOM 861 O O . THR A 1 110 ? 2.699 -5.916 3.064 1.00 86.56 110 THR A O 1
ATOM 864 N N . TRP A 1 111 ? 2.247 -5.938 0.864 1.00 89.88 111 TRP A N 1
ATOM 865 C CA . TRP A 1 111 ? 3.500 -5.324 0.421 1.00 89.88 111 TRP A CA 1
ATOM 866 C C . TRP A 1 111 ? 3.185 -3.999 -0.271 1.00 89.88 111 TRP A C 1
ATOM 868 O O . TRP A 1 111 ? 2.047 -3.753 -0.669 1.00 89.88 111 TRP A O 1
ATOM 878 N N . LYS A 1 112 ? 4.199 -3.156 -0.427 1.00 91.38 112 LYS A N 1
ATOM 879 C CA . LYS A 1 112 ? 4.142 -1.954 -1.250 1.00 91.38 112 LYS A CA 1
ATOM 880 C C . LYS A 1 112 ? 4.906 -2.189 -2.543 1.00 91.38 112 LYS A C 1
ATOM 882 O O . LYS A 1 112 ? 5.985 -2.786 -2.527 1.00 91.38 112 LYS A O 1
ATOM 887 N N . LEU A 1 113 ? 4.345 -1.740 -3.655 1.00 94.25 113 LEU A N 1
ATOM 888 C CA . LEU A 1 113 ? 4.901 -1.945 -4.983 1.00 94.25 113 LEU A CA 1
ATOM 889 C C . LEU A 1 113 ? 4.735 -0.687 -5.833 1.00 94.25 113 LEU A C 1
ATOM 891 O O . LEU A 1 113 ? 3.761 0.043 -5.698 1.00 94.25 113 LEU A O 1
ATOM 895 N N . ASN A 1 114 ? 5.675 -0.454 -6.737 1.00 96.50 114 ASN A N 1
ATOM 896 C CA . ASN A 1 114 ? 5.517 0.497 -7.821 1.00 96.50 114 ASN A CA 1
ATOM 897 C C . ASN A 1 114 ? 5.966 -0.145 -9.134 1.00 96.50 114 ASN A C 1
ATOM 899 O O . ASN A 1 114 ? 7.004 -0.805 -9.175 1.00 96.50 114 ASN A O 1
ATOM 903 N N . VAL A 1 115 ? 5.186 0.050 -10.193 1.00 97.06 115 VAL A N 1
ATOM 904 C CA . VAL A 1 115 ? 5.588 -0.248 -11.568 1.00 97.06 115 VAL A CA 1
ATOM 905 C C . VAL A 1 115 ? 5.625 1.070 -12.310 1.00 97.06 115 VAL A C 1
ATOM 907 O O . VAL A 1 115 ? 4.606 1.755 -12.433 1.00 97.06 115 VAL A O 1
ATOM 910 N N . ALA A 1 116 ? 6.798 1.402 -12.821 1.00 96.81 116 ALA A N 1
ATOM 911 C CA . ALA A 1 116 ? 7.005 2.573 -13.636 1.00 96.81 116 ALA A CA 1
ATOM 912 C C . ALA A 1 116 ? 7.526 2.185 -15.020 1.00 96.81 116 ALA A C 1
ATOM 914 O O . ALA A 1 116 ? 8.089 1.110 -15.224 1.00 96.81 116 ALA A O 1
ATOM 915 N N . ARG A 1 117 ? 7.302 3.060 -15.993 1.00 96.25 117 ARG A N 1
ATOM 916 C CA . ARG A 1 117 ? 7.768 2.913 -17.367 1.00 96.25 117 ARG A CA 1
ATOM 917 C C . ARG A 1 117 ? 8.520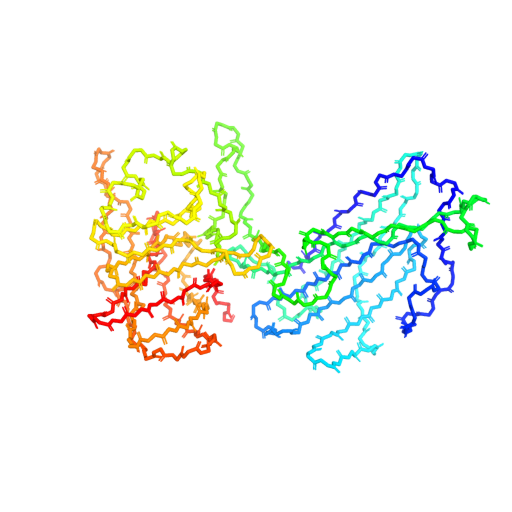 4.169 -17.755 1.00 96.25 117 ARG A C 1
ATOM 919 O O . ARG A 1 117 ? 7.969 5.264 -17.663 1.00 96.25 117 ARG A O 1
ATOM 926 N N . GLN A 1 118 ? 9.739 3.979 -18.236 1.00 95.56 118 GLN A N 1
ATOM 927 C CA . GLN A 1 118 ? 10.483 4.960 -19.011 1.00 95.56 118 GLN A CA 1
ATOM 928 C C . GLN A 1 118 ? 10.315 4.581 -20.475 1.00 95.56 118 GLN A C 1
ATOM 930 O O . GLN A 1 118 ? 10.958 3.660 -20.975 1.00 95.56 118 GLN A O 1
ATOM 935 N N . ARG A 1 119 ? 9.406 5.248 -21.178 1.00 96.31 119 ARG A N 1
ATOM 936 C CA . ARG A 1 119 ? 9.231 5.046 -22.612 1.00 96.31 119 ARG A CA 1
ATOM 937 C C . ARG A 1 119 ? 10.247 5.913 -23.339 1.00 96.31 119 ARG A C 1
ATOM 939 O O . ARG A 1 119 ? 10.260 7.122 -23.154 1.00 96.31 119 ARG A O 1
ATOM 946 N N . LYS A 1 120 ? 11.078 5.293 -24.174 1.00 96.62 120 LYS A N 1
ATOM 947 C CA . LYS A 1 120 ? 12.017 5.985 -25.066 1.00 96.62 120 LYS A CA 1
ATOM 948 C C . LYS A 1 120 ? 11.923 5.402 -26.466 1.00 96.62 120 LYS A C 1
ATOM 950 O O . LYS A 1 120 ? 12.061 4.184 -26.632 1.00 96.62 120 LYS A O 1
ATOM 955 N N . ILE A 1 121 ? 11.682 6.260 -27.450 1.00 97.25 121 ILE A N 1
ATOM 956 C CA . ILE A 1 121 ? 11.659 5.890 -28.865 1.00 97.25 121 ILE A CA 1
ATOM 957 C C . ILE A 1 121 ? 12.463 6.883 -29.697 1.00 97.25 121 ILE A C 1
ATOM 959 O O . ILE A 1 121 ? 12.609 8.043 -29.315 1.00 97.25 121 ILE A O 1
ATOM 963 N N . THR A 1 122 ? 12.968 6.443 -30.844 1.00 97.75 122 THR A N 1
ATOM 964 C CA . THR A 1 122 ? 13.541 7.357 -31.833 1.00 97.75 122 THR A CA 1
ATOM 965 C C . THR A 1 122 ? 12.441 8.233 -32.421 1.00 97.75 122 THR A C 1
ATOM 967 O O . THR A 1 122 ? 11.434 7.712 -32.911 1.00 97.75 122 THR A O 1
ATOM 970 N N . ASP A 1 123 ? 12.653 9.542 -32.420 1.00 96.56 123 ASP A N 1
ATOM 971 C CA . ASP A 1 123 ? 11.762 10.523 -33.031 1.00 96.56 123 ASP A CA 1
ATOM 972 C C . ASP A 1 123 ? 12.593 11.630 -33.700 1.00 96.56 123 ASP A C 1
ATOM 974 O O . ASP A 1 123 ? 13.234 12.411 -32.995 1.00 96.56 123 ASP A O 1
ATOM 978 N N . PRO A 1 124 ? 12.592 11.724 -35.044 1.00 94.31 124 PRO A N 1
ATOM 979 C CA . PRO A 1 124 ? 13.313 12.768 -35.769 1.00 94.31 124 PRO A CA 1
ATOM 980 C C . PRO A 1 124 ? 12.878 14.200 -35.430 1.00 94.31 124 PRO A C 1
ATOM 982 O O . PRO A 1 124 ? 13.632 15.128 -35.704 1.00 94.31 124 PRO A O 1
ATOM 985 N N . GLN A 1 125 ? 11.678 14.391 -34.871 1.00 94.50 125 GLN A N 1
ATOM 986 C CA . GLN A 1 125 ? 11.183 15.710 -34.466 1.00 94.50 125 GLN A CA 1
ATOM 987 C C . GLN A 1 125 ? 11.634 16.105 -33.054 1.00 94.50 125 GLN A C 1
ATOM 989 O O . GLN A 1 125 ? 11.571 17.279 -32.690 1.00 94.50 125 GLN A O 1
ATOM 994 N N . ALA A 1 126 ? 12.103 15.150 -32.246 1.00 92.88 126 ALA A N 1
ATOM 995 C CA . ALA A 1 126 ? 12.645 15.451 -30.931 1.00 92.88 126 ALA A CA 1
ATOM 996 C C . ALA A 1 126 ? 14.049 16.080 -31.069 1.00 92.88 126 ALA A C 1
ATOM 998 O O . ALA A 1 126 ? 14.871 15.552 -31.818 1.00 92.88 126 ALA A O 1
ATOM 999 N N . PRO A 1 127 ? 14.395 17.139 -30.308 1.00 93.12 127 PRO A N 1
ATOM 1000 C CA . PRO A 1 127 ? 15.709 17.793 -30.399 1.00 93.12 127 PRO A CA 1
ATOM 1001 C C . PRO A 1 127 ? 16.916 16.862 -30.197 1.00 93.12 127 PRO A C 1
ATOM 1003 O O . PRO A 1 127 ? 17.994 17.112 -30.725 1.00 93.12 127 PRO A O 1
ATOM 1006 N N . SER A 1 128 ? 16.743 15.784 -29.429 1.00 92.06 128 SER A N 1
ATOM 1007 C CA . SER A 1 128 ? 17.762 14.760 -29.162 1.00 92.06 128 SER A CA 1
ATOM 1008 C C . SER A 1 128 ? 17.691 13.556 -30.112 1.00 92.06 128 SER A C 1
ATOM 1010 O O . SER A 1 128 ? 18.444 12.598 -29.939 1.00 92.06 128 SER A O 1
ATOM 1012 N N . GLY A 1 129 ? 16.744 13.546 -31.055 1.00 95.25 129 GLY A N 1
ATOM 1013 C CA . GLY A 1 129 ? 16.359 12.362 -31.827 1.00 95.25 129 GLY A CA 1
ATOM 1014 C C . GLY A 1 129 ? 15.605 11.304 -31.010 1.00 95.25 129 GLY A C 1
ATOM 1015 O O . GLY A 1 129 ? 15.314 10.225 -31.528 1.00 95.25 129 GLY A O 1
ATOM 1016 N N . ILE A 1 130 ? 15.309 11.581 -29.733 1.00 95.44 130 ILE A N 1
ATOM 1017 C CA . ILE A 1 130 ? 14.668 10.658 -28.796 1.00 95.44 130 ILE A CA 1
ATOM 1018 C C . ILE A 1 130 ? 13.472 11.343 -28.145 1.00 95.44 130 ILE A C 1
ATOM 1020 O O . ILE A 1 130 ? 13.617 12.341 -27.439 1.00 95.44 130 ILE A O 1
ATOM 1024 N N . PHE A 1 131 ? 12.298 10.750 -28.314 1.00 95.88 131 PHE A N 1
ATOM 1025 C CA . PHE A 1 131 ? 11.118 11.106 -27.544 1.00 95.88 131 PHE A CA 1
ATOM 1026 C C . PHE A 1 131 ? 11.052 10.252 -26.275 1.00 95.88 131 PHE A C 1
ATOM 1028 O O . PHE A 1 131 ? 11.270 9.035 -26.328 1.00 95.88 131 PHE A O 1
ATOM 1035 N N . ALA A 1 132 ? 10.771 10.890 -25.136 1.00 94.38 132 ALA A N 1
ATOM 1036 C CA . ALA A 1 132 ? 10.745 10.244 -23.831 1.00 94.38 132 ALA A CA 1
ATOM 1037 C C . ALA A 1 132 ? 9.485 10.604 -23.036 1.00 94.38 132 ALA A C 1
ATOM 1039 O O . ALA A 1 132 ? 9.120 11.772 -22.936 1.00 94.38 132 ALA A O 1
ATOM 1040 N N . GLU A 1 133 ? 8.872 9.596 -22.422 1.00 94.62 133 GLU A N 1
ATOM 1041 C CA . GLU A 1 133 ? 7.738 9.735 -21.506 1.00 94.62 133 GLU A CA 1
ATOM 1042 C C . GLU A 1 133 ? 7.967 8.860 -20.277 1.00 94.62 133 GLU A C 1
ATOM 1044 O O . GLU A 1 133 ? 8.517 7.761 -20.374 1.00 94.62 133 GLU A O 1
ATOM 1049 N N . ALA A 1 134 ? 7.504 9.327 -19.122 1.00 93.88 134 ALA A N 1
ATOM 1050 C CA . ALA A 1 134 ? 7.561 8.577 -17.880 1.00 93.88 134 ALA A CA 1
ATOM 1051 C C . ALA A 1 134 ? 6.155 8.422 -17.299 1.00 93.88 134 ALA A C 1
ATOM 1053 O O . ALA A 1 134 ? 5.366 9.364 -17.283 1.00 93.88 134 ALA A O 1
ATOM 1054 N N . SER A 1 135 ? 5.848 7.229 -16.801 1.00 94.38 135 SER A N 1
ATOM 1055 C CA . SER A 1 135 ? 4.586 6.944 -16.115 1.00 94.38 135 SER A CA 1
ATOM 1056 C C . SER A 1 135 ? 4.820 5.979 -14.965 1.00 94.38 135 SER A C 1
ATOM 1058 O O . SER A 1 135 ? 5.714 5.142 -15.048 1.00 94.38 135 SER A O 1
ATOM 1060 N N . SER A 1 136 ? 4.003 6.056 -13.922 1.00 95.12 136 SER A N 1
ATOM 1061 C CA . SER A 1 136 ? 4.107 5.206 -12.738 1.00 95.12 136 SER A CA 1
ATOM 1062 C C . SER A 1 136 ? 2.719 4.943 -12.161 1.00 95.12 136 SER A C 1
ATOM 1064 O O . SER A 1 136 ? 1.873 5.839 -12.183 1.00 95.12 136 SER A O 1
ATOM 1066 N N . CYS A 1 137 ? 2.489 3.743 -11.618 1.00 91.81 137 CYS A N 1
ATOM 1067 C CA . CYS A 1 137 ? 1.248 3.439 -10.896 1.00 91.81 137 CYS A CA 1
ATOM 1068 C C . CYS A 1 137 ? 1.150 4.144 -9.531 1.00 91.81 137 CYS A C 1
ATOM 1070 O O . CYS A 1 137 ? 0.123 4.044 -8.872 1.00 91.81 137 CYS A O 1
ATOM 1072 N N . SER A 1 138 ? 2.203 4.851 -9.118 1.00 89.94 138 SER A N 1
ATOM 1073 C CA . SER A 1 138 ? 2.307 5.607 -7.867 1.00 89.94 138 SER A CA 1
ATOM 1074 C C . SER A 1 138 ? 2.206 7.116 -8.123 1.00 89.94 138 SER A C 1
ATOM 1076 O O . SER A 1 138 ? 3.098 7.873 -7.745 1.00 89.94 138 SER A O 1
ATOM 1078 N N . ASN A 1 139 ? 1.166 7.548 -8.850 1.00 82.12 139 ASN A N 1
ATOM 1079 C CA . ASN A 1 139 ? 0.910 8.955 -9.210 1.00 82.12 139 ASN A CA 1
ATOM 1080 C C . ASN A 1 139 ? 2.131 9.665 -9.830 1.00 82.12 139 ASN A C 1
ATOM 1082 O O . ASN A 1 139 ? 2.492 10.774 -9.453 1.00 82.12 139 ASN A O 1
ATOM 1086 N N . GLY A 1 140 ? 2.823 8.994 -10.756 1.00 86.62 140 GLY A N 1
ATOM 1087 C CA . GLY A 1 140 ? 4.005 9.553 -11.423 1.00 86.62 140 GLY A CA 1
ATOM 1088 C C . GLY A 1 140 ? 5.306 9.485 -10.611 1.00 86.62 140 GLY A C 1
ATOM 1089 O O . GLY A 1 140 ? 6.381 9.619 -11.194 1.00 86.62 140 GLY A O 1
ATOM 1090 N N . ALA A 1 141 ? 5.259 9.195 -9.307 1.00 90.31 141 ALA A N 1
ATOM 1091 C CA . ALA A 1 141 ? 6.459 9.031 -8.493 1.00 90.31 141 ALA A CA 1
ATOM 1092 C C . ALA A 1 141 ? 7.170 7.705 -8.803 1.00 90.31 141 ALA A C 1
ATOM 1094 O O . ALA A 1 141 ? 6.538 6.653 -8.898 1.00 90.31 141 ALA A O 1
ATOM 1095 N N . PHE A 1 142 ? 8.496 7.741 -8.936 1.00 92.69 142 PHE A N 1
ATOM 1096 C CA . PHE A 1 142 ? 9.324 6.539 -9.123 1.00 92.69 142 PHE A CA 1
ATOM 1097 C C . PHE A 1 142 ? 9.854 6.022 -7.785 1.00 92.69 142 PHE A C 1
ATOM 1099 O O . PHE A 1 142 ? 9.748 4.837 -7.483 1.00 92.69 142 PHE A O 1
ATOM 1106 N N .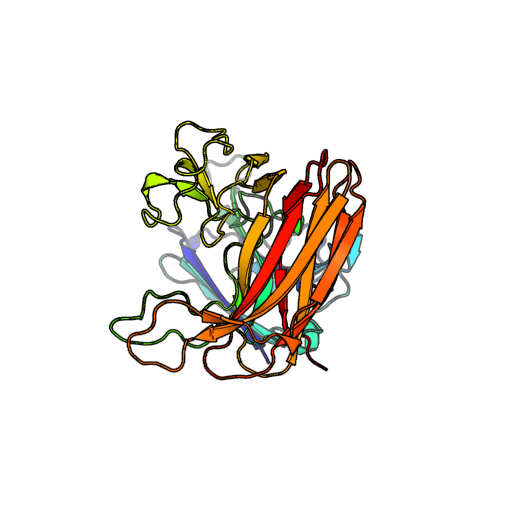 HIS A 1 143 ? 10.362 6.933 -6.953 1.00 92.06 143 HIS A N 1
ATOM 1107 C CA . HIS A 1 143 ? 10.984 6.626 -5.670 1.00 92.06 143 HIS A CA 1
ATOM 1108 C C . HIS A 1 143 ? 10.132 7.096 -4.484 1.00 92.06 143 HIS A C 1
ATOM 1110 O O . HIS A 1 143 ? 9.261 7.959 -4.611 1.00 92.06 143 HIS A O 1
ATOM 1116 N N . GLY A 1 144 ? 10.441 6.544 -3.309 1.00 89.25 144 GLY A N 1
ATOM 1117 C CA . GLY A 1 144 ? 9.758 6.846 -2.054 1.00 89.25 144 GLY A CA 1
ATOM 1118 C C . GLY A 1 144 ? 8.647 5.842 -1.768 1.00 89.25 144 GLY A C 1
ATOM 1119 O O . GLY A 1 144 ? 7.583 5.890 -2.379 1.00 89.25 144 GLY A O 1
ATOM 1120 N N . VAL A 1 145 ? 8.894 4.949 -0.805 1.00 89.56 145 VAL A N 1
ATOM 1121 C CA . VAL A 1 145 ? 7.968 3.875 -0.397 1.00 89.56 145 VAL A CA 1
ATOM 1122 C C . VAL A 1 145 ? 6.602 4.415 0.037 1.00 89.56 145 VAL A C 1
ATOM 1124 O O . VAL A 1 145 ? 5.596 3.722 -0.079 1.00 89.56 145 VAL A O 1
ATOM 1127 N N . GLN A 1 146 ? 6.537 5.657 0.511 1.00 83.56 146 GLN A N 1
ATOM 1128 C CA . GLN A 1 146 ? 5.288 6.332 0.848 1.00 83.56 146 GLN A CA 1
ATOM 1129 C C . GLN A 1 146 ? 4.342 6.488 -0.350 1.00 83.56 146 GLN A C 1
ATOM 1131 O O . GLN A 1 146 ? 3.136 6.464 -0.150 1.00 83.56 146 GLN A O 1
ATOM 1136 N N . ASN A 1 147 ? 4.875 6.580 -1.572 1.00 86.62 147 ASN A N 1
ATOM 1137 C CA . ASN A 1 147 ? 4.078 6.739 -2.789 1.00 86.62 147 ASN A CA 1
ATOM 1138 C C . ASN A 1 147 ? 3.594 5.397 -3.352 1.00 86.62 147 ASN A C 1
ATOM 1140 O O . ASN A 1 147 ? 2.662 5.361 -4.148 1.00 86.62 147 ASN A O 1
ATOM 1144 N N . PHE A 1 148 ? 4.258 4.299 -2.983 1.00 91.19 148 PHE A N 1
ATOM 1145 C CA . PHE A 1 148 ? 4.027 2.991 -3.585 1.00 91.19 148 PHE A CA 1
ATOM 1146 C C . PHE A 1 148 ? 2.631 2.468 -3.263 1.00 91.19 148 PHE A C 1
ATOM 1148 O O . PHE A 1 148 ? 2.161 2.566 -2.126 1.00 91.19 148 PHE A O 1
ATOM 1155 N N . VAL A 1 149 ? 2.006 1.832 -4.253 1.00 89.56 149 VAL A N 1
ATOM 1156 C CA . VAL A 1 149 ? 0.679 1.243 -4.098 1.00 89.56 149 VAL A CA 1
ATOM 1157 C C . VAL A 1 149 ? 0.730 -0.009 -3.234 1.00 89.56 149 VAL A C 1
ATOM 1159 O O . VAL A 1 149 ? 1.682 -0.795 -3.264 1.00 89.56 149 VAL A O 1
ATOM 1162 N N . ASN A 1 150 ? -0.336 -0.228 -2.477 1.00 87.75 150 ASN A N 1
ATOM 1163 C CA . ASN A 1 150 ? -0.478 -1.418 -1.660 1.00 87.75 150 ASN A CA 1
ATOM 1164 C C . ASN A 1 150 ? -0.920 -2.623 -2.495 1.00 87.75 150 ASN A C 1
ATOM 1166 O O . ASN A 1 150 ? -1.953 -2.596 -3.161 1.00 87.75 150 ASN A O 1
ATOM 1170 N N . ILE A 1 151 ? -0.174 -3.721 -2.389 1.00 88.44 151 ILE A N 1
ATOM 1171 C CA . ILE A 1 151 ? -0.540 -5.025 -2.941 1.00 88.44 151 ILE A CA 1
ATOM 1172 C C . ILE A 1 151 ? -0.838 -6.004 -1.806 1.00 88.44 151 ILE A C 1
ATOM 1174 O O . ILE A 1 151 ? -0.111 -6.089 -0.814 1.00 88.44 151 ILE A O 1
ATOM 1178 N N . LYS A 1 152 ? -1.925 -6.765 -1.945 1.00 87.25 152 LYS A N 1
ATOM 1179 C CA . LYS A 1 152 ? -2.308 -7.800 -0.982 1.00 87.25 152 LYS A CA 1
ATOM 1180 C C . LYS A 1 152 ? -2.177 -9.175 -1.612 1.00 87.25 152 LYS A C 1
ATOM 1182 O O . LYS A 1 152 ? -2.762 -9.435 -2.663 1.00 87.25 152 LYS A O 1
ATOM 1187 N N . PHE A 1 153 ? -1.495 -10.078 -0.920 1.00 88.00 153 PHE A N 1
ATOM 1188 C CA . PHE A 1 153 ? -1.576 -11.496 -1.237 1.00 88.00 153 PHE A CA 1
ATOM 1189 C C . PHE A 1 153 ? -2.901 -12.029 -0.698 1.00 88.00 153 PHE A C 1
ATOM 1191 O O . PHE A 1 153 ? -3.124 -12.068 0.512 1.00 88.00 153 PHE A O 1
ATOM 1198 N N . ALA A 1 154 ? -3.799 -12.392 -1.603 1.00 87.44 154 ALA A N 1
ATOM 1199 C CA . ALA A 1 154 ? -5.114 -12.927 -1.282 1.00 87.44 154 ALA A CA 1
ATOM 1200 C C . ALA A 1 154 ? -5.223 -14.382 -1.743 1.00 87.44 154 ALA A C 1
ATOM 1202 O O . ALA A 1 154 ? -4.448 -14.840 -2.586 1.00 87.44 154 ALA A O 1
ATOM 1203 N N . ASP A 1 155 ? -6.210 -15.092 -1.201 1.00 82.00 155 ASP A N 1
ATOM 1204 C CA . ASP A 1 155 ? -6.561 -16.417 -1.696 1.00 82.00 155 ASP A CA 1
ATOM 1205 C C . ASP A 1 155 ? -7.023 -16.367 -3.156 1.00 82.00 155 ASP A C 1
ATOM 1207 O O . ASP A 1 155 ? -7.402 -15.319 -3.699 1.00 82.00 155 ASP A O 1
ATOM 1211 N N . LYS A 1 156 ? -7.021 -17.541 -3.795 1.00 80.56 156 LYS A N 1
ATOM 1212 C CA . LYS A 1 156 ? -7.565 -17.702 -5.142 1.00 80.56 156 LYS A CA 1
ATOM 1213 C C . LYS A 1 156 ? -8.979 -17.119 -5.189 1.00 80.56 156 LYS A C 1
ATOM 1215 O O . LYS A 1 156 ? -9.839 -17.482 -4.386 1.00 80.56 156 LYS A O 1
ATOM 1220 N N . ARG A 1 157 ? -9.225 -16.234 -6.161 1.00 75.56 157 ARG A N 1
ATOM 1221 C CA . ARG A 1 157 ? -10.558 -15.661 -6.380 1.00 75.56 157 ARG A CA 1
ATOM 1222 C C . ARG A 1 157 ? -11.577 -16.786 -6.552 1.00 75.56 157 ARG A C 1
ATOM 1224 O O . ARG A 1 157 ? -11.359 -17.723 -7.321 1.00 75.56 157 ARG A O 1
ATOM 1231 N N . VAL A 1 158 ? -12.685 -16.681 -5.826 1.00 72.38 158 VAL A N 1
ATOM 1232 C CA . VAL A 1 158 ? -13.784 -17.648 -5.894 1.00 72.38 158 VAL A CA 1
ATOM 1233 C C . VAL A 1 158 ? -14.454 -17.524 -7.264 1.00 72.38 158 VAL A C 1
ATOM 1235 O O . VAL A 1 158 ? -14.732 -16.417 -7.704 1.00 72.38 158 VAL A O 1
ATOM 1238 N N . SER A 1 159 ? -14.729 -18.625 -7.958 1.00 72.44 159 SER A N 1
ATOM 1239 C CA . SER A 1 159 ? -15.479 -18.595 -9.223 1.00 72.44 159 SER A CA 1
ATOM 1240 C C . SER A 1 159 ? -16.995 -18.479 -8.994 1.00 72.44 159 SER A C 1
ATOM 1242 O O . SER A 1 159 ? -17.510 -18.904 -7.959 1.00 72.44 159 SER A O 1
ATOM 1244 N N . GLY A 1 160 ? -17.736 -17.957 -9.978 1.00 74.31 160 GLY A N 1
ATOM 1245 C CA . GLY A 1 160 ? -19.206 -17.920 -9.969 1.00 74.31 160 GLY A CA 1
ATOM 1246 C C . GLY A 1 160 ? -19.795 -16.629 -9.390 1.00 74.31 160 GLY A C 1
ATOM 1247 O O . GLY A 1 160 ? -19.205 -15.560 -9.499 1.00 74.31 160 GLY A O 1
ATOM 1248 N N . LEU A 1 161 ? -20.969 -16.705 -8.750 1.00 61.47 161 LEU A N 1
ATOM 1249 C CA . LEU A 1 161 ? -21.747 -15.529 -8.304 1.00 61.47 161 LEU A CA 1
ATOM 1250 C C . LEU A 1 161 ? -21.005 -14.582 -7.336 1.00 61.47 161 LEU A C 1
ATOM 1252 O O . LEU A 1 161 ? -21.433 -13.448 -7.139 1.00 61.47 161 LEU A O 1
ATOM 1256 N N . ARG A 1 162 ? -19.900 -15.029 -6.725 1.00 63.78 162 ARG A N 1
ATOM 1257 C CA . ARG A 1 162 ? -19.048 -14.226 -5.830 1.00 63.78 162 ARG A CA 1
ATOM 1258 C C . ARG A 1 162 ? -17.690 -13.854 -6.436 1.00 63.78 162 ARG A C 1
ATOM 1260 O O . ARG A 1 162 ? -16.825 -13.393 -5.703 1.00 63.78 162 ARG A O 1
ATOM 1267 N N . GLN A 1 163 ? -17.503 -13.996 -7.748 1.00 64.56 163 GLN A N 1
ATOM 1268 C CA . GLN A 1 163 ? -16.222 -13.726 -8.420 1.00 64.56 163 GLN A CA 1
ATOM 1269 C C . GLN A 1 163 ? -15.709 -12.289 -8.296 1.00 64.56 163 GLN A C 1
ATOM 1271 O O . GLN A 1 163 ? -14.507 -12.053 -8.397 1.00 64.56 163 GLN A O 1
ATOM 1276 N N . ASN A 1 164 ? -16.610 -11.345 -8.022 1.00 62.03 164 ASN A N 1
ATOM 1277 C CA . ASN A 1 164 ? -16.272 -9.943 -7.790 1.00 62.03 164 ASN A CA 1
ATOM 1278 C C . ASN A 1 164 ? -16.115 -9.597 -6.298 1.00 62.03 164 ASN A C 1
ATOM 1280 O O . ASN A 1 164 ? -15.840 -8.447 -5.969 1.00 62.03 164 ASN A O 1
ATOM 1284 N N . ALA A 1 165 ? -16.310 -10.551 -5.381 1.00 68.81 165 ALA A N 1
ATOM 1285 C CA . ALA A 1 165 ? -16.071 -10.308 -3.964 1.00 68.81 165 ALA A CA 1
ATOM 1286 C C . ALA A 1 165 ? -14.561 -10.211 -3.701 1.00 68.81 165 ALA A C 1
ATOM 1288 O O . ALA A 1 165 ? -13.789 -11.050 -4.169 1.00 68.81 165 ALA A O 1
ATOM 1289 N N . SER A 1 166 ? -14.141 -9.203 -2.929 1.00 74.12 166 SER A N 1
ATOM 1290 C CA . SER A 1 166 ? -12.750 -9.098 -2.482 1.00 74.12 166 SER A CA 1
ATOM 1291 C C . SER A 1 166 ? -12.380 -10.336 -1.663 1.00 74.12 166 SER A C 1
ATOM 1293 O O . SER A 1 166 ? -13.034 -10.647 -0.668 1.00 74.12 166 SER A O 1
ATOM 1295 N N . ALA A 1 167 ? -11.324 -11.033 -2.085 1.00 80.19 167 ALA A N 1
ATOM 1296 C CA . ALA A 1 167 ? -10.704 -12.120 -1.327 1.00 80.19 167 ALA A CA 1
ATOM 1297 C C . ALA A 1 167 ? -9.689 -11.598 -0.289 1.00 80.19 167 ALA A C 1
ATOM 1299 O O . ALA A 1 167 ? -9.008 -12.386 0.361 1.00 80.19 167 ALA A O 1
ATOM 1300 N N . SER A 1 168 ? -9.548 -10.274 -0.158 1.00 86.25 168 SER A N 1
ATOM 1301 C CA . SER A 1 168 ? -8.571 -9.672 0.740 1.00 86.25 168 SER A CA 1
ATOM 1302 C C . SER A 1 168 ? -8.993 -9.787 2.204 1.00 86.25 168 SER A C 1
ATOM 1304 O O . SER A 1 168 ? -10.103 -9.406 2.584 1.00 86.25 168 SER A O 1
ATOM 1306 N N . SER A 1 169 ? -8.051 -10.212 3.045 1.00 89.75 169 SER A N 1
ATOM 1307 C CA . SER A 1 169 ? -8.184 -10.245 4.504 1.00 89.75 169 SER A CA 1
ATOM 1308 C C . SER A 1 169 ? -8.265 -8.853 5.136 1.00 89.75 169 SER A C 1
ATOM 1310 O O . SER A 1 169 ? -8.674 -8.742 6.286 1.00 89.75 169 SER A O 1
ATOM 1312 N N . TRP A 1 170 ? -7.827 -7.806 4.426 1.00 92.19 170 TRP A N 1
ATOM 1313 C CA . TRP A 1 170 ? -7.720 -6.427 4.918 1.00 92.19 170 TRP A CA 1
ATOM 1314 C C . TRP A 1 170 ? -7.749 -5.435 3.752 1.00 92.19 170 TRP A C 1
ATOM 1316 O O . TRP A 1 170 ? -7.000 -5.602 2.789 1.00 92.19 170 TRP A O 1
ATOM 1326 N N . ASN A 1 171 ? -8.588 -4.407 3.813 1.00 91.88 171 ASN A N 1
ATOM 1327 C CA . ASN A 1 171 ? -8.859 -3.524 2.679 1.00 91.88 171 ASN A CA 1
ATOM 1328 C C . ASN A 1 171 ? -8.520 -2.068 3.018 1.00 91.88 171 ASN A C 1
ATOM 1330 O O . ASN A 1 171 ? -8.611 -1.659 4.172 1.00 91.88 171 ASN A O 1
ATOM 1334 N N . ASN A 1 172 ? -8.146 -1.293 2.000 1.00 92.50 172 ASN A N 1
ATOM 1335 C CA . ASN A 1 172 ? -7.906 0.149 2.103 1.00 92.50 172 ASN A CA 1
ATOM 1336 C C . ASN A 1 172 ? -7.016 0.583 3.301 1.00 92.50 172 ASN A C 1
ATOM 1338 O O . ASN A 1 172 ? -7.455 1.389 4.126 1.00 92.50 172 ASN A O 1
ATOM 1342 N N . PRO A 1 173 ? -5.815 -0.007 3.484 1.00 91.69 173 PRO A N 1
ATOM 1343 C CA . PRO A 1 173 ? -4.971 0.247 4.657 1.00 91.69 173 PRO A CA 1
ATOM 1344 C C . PRO A 1 173 ? -4.408 1.676 4.728 1.00 91.69 173 PRO A C 1
ATOM 1346 O O . PRO A 1 173 ? -4.168 2.172 5.822 1.0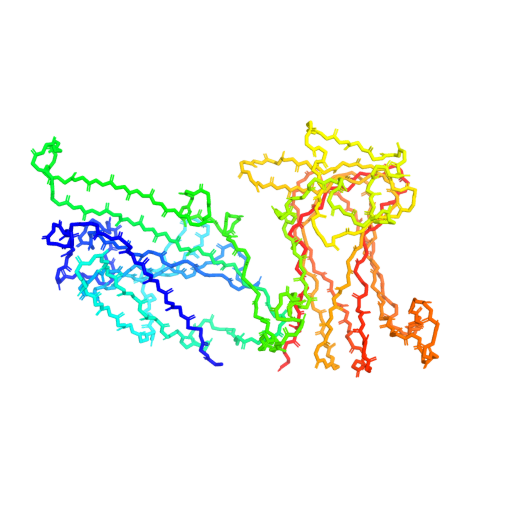0 91.69 173 PRO A O 1
ATOM 1349 N N . ASP A 1 174 ? -4.191 2.315 3.583 1.00 90.56 174 ASP A N 1
ATOM 1350 C CA . ASP A 1 174 ? -3.672 3.680 3.402 1.00 90.56 174 ASP A CA 1
ATOM 1351 C C . ASP A 1 174 ? -4.784 4.710 3.185 1.00 90.56 174 ASP A C 1
ATOM 1353 O O . ASP A 1 174 ? -4.526 5.845 2.822 1.00 90.56 174 ASP A O 1
ATOM 1357 N N . PHE A 1 175 ? -6.040 4.288 3.332 1.00 94.44 175 PHE A N 1
ATOM 1358 C CA . PHE A 1 175 ? -7.212 5.115 3.096 1.00 94.44 175 PHE A CA 1
ATOM 1359 C C . PHE A 1 175 ? -7.323 5.728 1.691 1.00 94.44 175 PHE A C 1
ATOM 1361 O O . PHE A 1 175 ? -8.185 6.579 1.517 1.00 94.44 175 PHE A O 1
ATOM 1368 N N . ASN A 1 176 ? -6.562 5.297 0.682 1.00 91.88 176 ASN A N 1
ATOM 1369 C CA . ASN A 1 176 ? -6.562 5.931 -0.645 1.00 91.88 176 ASN A CA 1
ATOM 1370 C C . ASN A 1 176 ? -7.670 5.432 -1.586 1.00 91.88 176 ASN A C 1
ATOM 1372 O O . ASN A 1 176 ? -7.964 6.070 -2.598 1.00 91.88 176 ASN A O 1
ATOM 1376 N N . ASP A 1 177 ? -8.348 4.334 -1.240 1.00 91.81 177 ASP A N 1
ATOM 1377 C CA . ASP A 1 177 ? -9.594 3.929 -1.898 1.00 91.81 177 ASP A CA 1
ATOM 1378 C C . ASP A 1 177 ? -10.756 4.788 -1.367 1.00 91.81 177 ASP A C 1
ATOM 1380 O O . ASP A 1 177 ? -11.423 4.459 -0.374 1.00 91.81 177 ASP A O 1
ATOM 1384 N N . ALA A 1 178 ? -10.933 5.949 -1.999 1.00 93.81 178 ALA A N 1
ATOM 1385 C CA . ALA A 1 178 ? -11.955 6.937 -1.685 1.00 93.81 178 ALA A CA 1
ATOM 1386 C C . ALA A 1 178 ? -13.255 6.653 -2.449 1.00 93.81 178 ALA A C 1
ATOM 1388 O O . ALA A 1 178 ? -13.266 6.525 -3.675 1.00 93.81 178 ALA A O 1
ATOM 1389 N N . VAL A 1 179 ? -14.386 6.637 -1.743 1.00 95.19 179 VAL A N 1
ATOM 1390 C CA . VAL A 1 179 ? -15.714 6.476 -2.355 1.00 95.19 179 VAL A CA 1
ATOM 1391 C C . VAL A 1 179 ? -16.658 7.588 -1.905 1.00 95.19 179 VAL A C 1
ATOM 1393 O O . VAL A 1 179 ? -16.611 7.976 -0.738 1.00 95.19 179 VAL A O 1
ATOM 1396 N N . PRO A 1 180 ? -17.568 8.074 -2.772 1.00 96.62 180 PRO A N 1
ATOM 1397 C CA . PRO A 1 180 ? -18.633 8.968 -2.329 1.00 96.62 180 PRO A CA 1
ATOM 1398 C C . PRO A 1 180 ? -19.501 8.284 -1.269 1.00 96.62 180 PRO A C 1
ATOM 1400 O O . PRO A 1 180 ? -19.941 7.144 -1.474 1.00 96.62 180 PRO A O 1
ATOM 1403 N N . ASP A 1 181 ? -19.827 8.972 -0.172 1.00 95.81 181 ASP A N 1
ATOM 1404 C CA . ASP A 1 181 ? -20.637 8.399 0.917 1.00 95.81 181 ASP A CA 1
ATOM 1405 C C . ASP A 1 181 ? -22.004 7.882 0.425 1.00 95.81 181 ASP A C 1
ATOM 1407 O O . ASP A 1 181 ? -22.532 6.864 0.883 1.00 95.81 181 ASP A O 1
ATOM 1411 N N . SER A 1 182 ? -22.554 8.519 -0.611 1.00 94.69 182 SER A N 1
ATOM 1412 C CA . SER A 1 182 ? -23.792 8.101 -1.277 1.00 94.69 182 SER A CA 1
ATOM 1413 C C . SER A 1 182 ? -23.747 6.677 -1.855 1.00 94.69 182 SER A C 1
ATOM 1415 O O . SER A 1 182 ? -24.790 6.012 -1.901 1.00 94.69 182 SER A O 1
ATOM 1417 N N . LYS A 1 183 ? -22.564 6.179 -2.241 1.00 94.06 183 LYS A N 1
ATOM 1418 C CA . LYS A 1 183 ? -22.352 4.826 -2.785 1.00 94.06 183 LYS A CA 1
ATOM 1419 C C . LYS A 1 183 ? -22.266 3.747 -1.706 1.00 94.06 183 LYS A C 1
ATOM 1421 O O . LYS A 1 183 ? -22.296 2.562 -2.031 1.00 94.06 183 LYS A O 1
ATOM 1426 N N . ARG A 1 184 ? -22.200 4.126 -0.428 1.00 92.19 184 ARG A N 1
ATOM 1427 C CA . ARG A 1 184 ? -22.163 3.180 0.692 1.00 92.19 184 ARG A CA 1
ATOM 1428 C C . ARG A 1 184 ? -23.553 2.676 1.059 1.00 92.19 184 ARG A C 1
ATOM 1430 O O . ARG A 1 184 ? -24.574 3.323 0.793 1.00 92.19 184 ARG A O 1
ATOM 1437 N N . SER A 1 185 ? -23.572 1.519 1.722 1.00 87.25 185 SER A N 1
ATOM 1438 C CA . SER A 1 185 ? -24.786 0.959 2.319 1.00 87.25 185 SER A CA 1
ATOM 1439 C C . SER A 1 185 ? -25.415 1.992 3.257 1.00 87.25 185 SER A C 1
ATOM 1441 O O . SER A 1 185 ? -24.701 2.668 3.992 1.00 87.25 185 SER A O 1
ATOM 1443 N N . ARG A 1 186 ? -26.750 2.118 3.256 1.00 87.62 186 ARG A N 1
ATOM 1444 C CA . ARG A 1 186 ? -27.461 3.143 4.046 1.00 87.62 186 ARG A CA 1
ATOM 1445 C C . ARG A 1 186 ? -27.072 3.136 5.529 1.00 87.62 186 ARG A C 1
ATOM 1447 O O . ARG A 1 186 ? -27.074 4.197 6.140 1.00 87.62 186 ARG A O 1
ATOM 1454 N N . HIS A 1 187 ? -26.751 1.967 6.084 1.00 83.56 187 HIS A N 1
ATOM 1455 C CA . HIS A 1 187 ? -26.383 1.791 7.490 1.00 83.56 187 HIS A CA 1
ATOM 1456 C C . HIS A 1 187 ? -24.917 2.126 7.796 1.00 83.56 187 HIS A C 1
ATOM 1458 O O . HIS A 1 187 ? -24.603 2.384 8.950 1.00 83.56 187 HIS A O 1
ATOM 1464 N N . ASP A 1 188 ? -24.043 2.153 6.786 1.00 86.12 188 ASP A N 1
ATOM 1465 C CA . ASP A 1 188 ? -22.606 2.420 6.935 1.00 86.12 188 ASP A CA 1
ATOM 1466 C C . ASP A 1 188 ? -22.207 3.821 6.423 1.00 86.12 188 ASP A C 1
ATOM 1468 O O . ASP A 1 188 ? -21.018 4.072 6.195 1.00 86.12 188 ASP A O 1
ATOM 1472 N N . ARG A 1 189 ? -23.186 4.699 6.162 1.00 91.19 189 ARG A N 1
ATOM 1473 C CA . ARG A 1 189 ? -22.954 6.060 5.660 1.00 91.19 189 ARG A CA 1
ATOM 1474 C C . ARG A 1 189 ? -22.468 6.989 6.759 1.00 91.19 189 ARG A C 1
ATOM 1476 O O . ARG A 1 189 ? -23.111 7.108 7.801 1.00 91.19 189 ARG A O 1
ATOM 1483 N N . PHE A 1 190 ? -21.395 7.708 6.469 1.00 91.50 190 PHE A N 1
ATOM 1484 C CA . PHE A 1 190 ? -20.772 8.658 7.374 1.00 91.50 190 PHE A CA 1
ATOM 1485 C C . PHE A 1 190 ? -21.675 9.865 7.630 1.00 91.50 190 PHE A C 1
ATOM 1487 O O . PHE A 1 190 ? -21.748 10.340 8.759 1.00 91.50 190 PHE A O 1
ATOM 1494 N N . LYS A 1 191 ? -22.469 10.290 6.635 1.00 89.88 191 LYS A N 1
ATOM 1495 C CA . LYS A 1 191 ? -23.402 11.419 6.790 1.00 89.88 191 LYS A CA 1
ATOM 1496 C C . LYS A 1 191 ? -24.516 11.192 7.812 1.00 89.88 191 LYS A C 1
ATOM 1498 O O . LYS A 1 191 ? -25.187 12.138 8.214 1.00 89.88 191 LYS A O 1
ATOM 1503 N N . ASN A 1 192 ? -24.747 9.945 8.232 1.00 87.94 192 ASN A N 1
ATOM 1504 C CA . ASN A 1 192 ? -25.695 9.654 9.308 1.00 87.94 192 ASN A CA 1
ATOM 1505 C C . ASN A 1 192 ? -25.163 10.103 10.683 1.00 87.94 192 ASN A C 1
ATOM 1507 O O . ASN A 1 192 ? -25.920 10.128 11.654 1.00 87.94 192 ASN A O 1
ATOM 1511 N N . HIS A 1 193 ? -23.878 10.449 10.774 1.00 86.69 193 HIS A N 1
ATOM 1512 C CA . HIS A 1 193 ? -23.200 10.848 11.997 1.00 86.69 193 HIS A CA 1
ATOM 1513 C C . HIS A 1 193 ? -22.969 12.357 11.965 1.00 86.69 193 HIS A C 1
ATOM 1515 O O . HIS A 1 193 ? -22.089 12.847 11.266 1.00 86.69 193 HIS A O 1
ATOM 1521 N N . LYS A 1 194 ? -23.770 13.107 12.736 1.00 81.00 194 LYS A N 1
ATOM 1522 C CA . LYS A 1 194 ? -23.779 14.586 12.732 1.00 81.00 194 LYS A CA 1
ATOM 1523 C C . LYS A 1 194 ? -22.416 15.230 13.025 1.00 81.00 194 LYS A C 1
ATOM 1525 O O . LYS A 1 194 ? -22.222 16.396 12.712 1.00 81.00 194 LYS A O 1
ATOM 1530 N N . GLY A 1 195 ? -21.512 14.487 13.658 1.00 90.88 195 GLY A N 1
ATOM 1531 C CA . GLY A 1 195 ? -20.158 14.920 13.979 1.00 90.88 195 GLY A CA 1
ATOM 1532 C C . GLY A 1 195 ? -19.162 14.851 12.821 1.00 90.88 195 GLY A C 1
ATOM 1533 O O . GLY A 1 195 ? -18.062 15.393 12.933 1.00 90.88 195 GLY A O 1
ATOM 1534 N N . TRP A 1 196 ? -19.507 14.161 11.733 1.00 96.25 196 TRP A N 1
ATOM 1535 C CA . TRP A 1 196 ? -18.611 13.976 10.601 1.00 96.25 196 TRP A CA 1
ATOM 1536 C C . TRP A 1 196 ? -18.616 15.190 9.672 1.00 96.25 196 TRP A C 1
ATOM 1538 O O . TRP A 1 196 ? -19.672 15.685 9.282 1.00 96.25 196 TRP A O 1
ATOM 1548 N N . GLN A 1 197 ? -17.426 15.645 9.295 1.00 96.12 197 GLN A N 1
ATOM 1549 C CA . GLN A 1 197 ? -17.210 16.785 8.415 1.00 96.12 197 GLN A CA 1
ATOM 1550 C C . GLN A 1 197 ? -16.639 16.298 7.083 1.00 96.12 197 GLN A C 1
ATOM 1552 O O . GLN A 1 197 ? -15.536 15.749 7.034 1.00 96.12 197 GLN A O 1
ATOM 1557 N N . PHE A 1 198 ? -17.385 16.518 6.001 1.00 95.19 198 PHE A N 1
ATOM 1558 C CA . PHE A 1 198 ? -16.887 16.320 4.642 1.00 95.19 198 PHE A CA 1
ATOM 1559 C C . PHE A 1 198 ? -16.008 17.502 4.240 1.00 95.19 198 PHE A C 1
ATOM 1561 O O . PHE A 1 198 ? -16.344 18.652 4.521 1.00 95.19 198 PHE A O 1
ATOM 1568 N N . THR A 1 199 ? -14.873 17.220 3.608 1.00 93.31 199 THR A N 1
ATOM 1569 C CA . THR A 1 199 ? -13.894 18.246 3.211 1.00 93.31 199 THR A CA 1
ATOM 1570 C C . THR A 1 199 ? -13.893 18.522 1.715 1.00 93.31 199 THR A C 1
ATOM 1572 O O . THR A 1 199 ? -13.078 19.305 1.239 1.00 93.31 199 THR A O 1
ATOM 1575 N N . ASP A 1 200 ? -14.775 17.862 0.974 1.00 91.56 200 ASP A N 1
ATOM 1576 C CA . ASP A 1 200 ? -14.895 17.963 -0.471 1.00 91.56 200 ASP A CA 1
ATOM 1577 C C . ASP A 1 200 ? -16.367 17.855 -0.897 1.00 91.56 200 ASP A C 1
ATOM 1579 O O . ASP A 1 200 ? -17.202 17.293 -0.185 1.00 91.56 200 ASP A O 1
ATOM 1583 N N . GLU A 1 201 ? -16.680 18.382 -2.081 1.00 91.88 201 GLU A N 1
ATOM 1584 C CA . GLU A 1 201 ? -18.043 18.409 -2.632 1.00 91.88 201 GLU A CA 1
ATOM 1585 C C . GLU A 1 201 ? -18.583 17.025 -3.020 1.00 91.88 201 GLU A C 1
ATOM 1587 O O . GLU A 1 201 ? -19.793 16.838 -3.142 1.00 91.88 201 GLU A O 1
ATOM 1592 N N . LYS A 1 202 ? -17.701 16.042 -3.239 1.00 93.38 202 LYS A N 1
ATOM 1593 C CA . LYS A 1 202 ? -18.083 14.665 -3.581 1.00 93.38 202 LYS A CA 1
ATOM 1594 C C . LYS A 1 202 ? -18.393 13.835 -2.332 1.00 93.38 202 LYS A C 1
ATOM 1596 O O . LYS A 1 202 ? -18.795 12.677 -2.482 1.00 93.38 202 LYS A O 1
ATOM 1601 N N . GLU A 1 203 ? -18.241 14.416 -1.139 1.00 95.69 203 GLU A N 1
ATOM 1602 C CA . GLU A 1 203 ? -18.451 13.771 0.156 1.00 95.69 203 GLU A CA 1
ATOM 1603 C C . GLU A 1 203 ? -17.671 12.448 0.253 1.00 95.69 203 GLU A C 1
ATOM 1605 O O . GLU A 1 203 ? -18.239 11.386 0.545 1.00 95.69 203 GLU A O 1
ATOM 1610 N N . LEU A 1 204 ? -16.373 12.485 -0.069 1.00 96.19 204 LEU A N 1
ATOM 1611 C CA . LEU A 1 204 ? -15.548 11.282 -0.077 1.00 96.19 204 LEU A CA 1
ATOM 1612 C C . LEU A 1 204 ? -15.311 10.753 1.340 1.00 96.19 204 LEU A C 1
ATOM 1614 O O . LEU A 1 204 ? -15.188 11.493 2.318 1.00 96.19 204 LEU A O 1
ATOM 1618 N N . VAL A 1 205 ? -15.233 9.427 1.433 1.00 96.75 205 VAL A N 1
ATOM 1619 C CA . VAL A 1 205 ? -14.929 8.672 2.653 1.00 96.75 205 VAL A CA 1
ATOM 1620 C C . VAL A 1 205 ? -14.112 7.429 2.306 1.00 96.75 205 VAL A C 1
ATOM 1622 O O . VAL A 1 205 ? -14.211 6.927 1.180 1.00 96.75 205 VAL A O 1
ATOM 1625 N N . PRO A 1 206 ? -13.352 6.858 3.257 1.00 96.12 206 PRO A N 1
ATOM 1626 C CA . PRO A 1 206 ? -12.579 5.657 2.979 1.00 96.12 206 PRO A CA 1
ATOM 1627 C C . PRO A 1 206 ? -13.496 4.446 2.755 1.00 96.12 206 PRO A C 1
ATOM 1629 O O . PRO A 1 206 ? -14.366 4.118 3.577 1.00 96.12 206 PRO A O 1
ATOM 1632 N N . ALA A 1 207 ? -13.274 3.718 1.663 1.00 93.38 207 ALA A N 1
ATOM 1633 C CA . ALA A 1 207 ? -13.885 2.416 1.433 1.00 93.38 207 ALA A CA 1
ATOM 1634 C C . ALA A 1 207 ? -13.533 1.427 2.561 1.00 93.38 207 ALA A C 1
ATOM 1636 O O . ALA A 1 207 ? -12.493 1.546 3.204 1.00 93.38 207 ALA A O 1
ATOM 1637 N N . ALA A 1 208 ? -14.403 0.441 2.804 1.00 92.38 208 ALA A N 1
ATOM 1638 C CA . ALA A 1 208 ? -14.251 -0.655 3.781 1.00 92.38 208 ALA A CA 1
ATOM 1639 C C . ALA A 1 208 ? -14.199 -0.294 5.285 1.00 92.38 208 ALA A C 1
ATOM 1641 O O . ALA A 1 208 ? -14.505 -1.151 6.119 1.00 92.38 208 ALA A O 1
ATOM 1642 N N . TRP A 1 209 ? -13.892 0.949 5.654 1.00 95.94 209 TRP A N 1
ATOM 1643 C CA . TRP A 1 209 ? -13.848 1.395 7.049 1.00 95.94 209 TRP A CA 1
ATOM 1644 C C . TRP A 1 209 ? -15.217 1.818 7.579 1.00 95.94 209 TRP A C 1
ATOM 1646 O O . TRP A 1 209 ? -16.073 2.281 6.825 1.00 95.94 209 TRP A O 1
ATOM 1656 N N . ARG A 1 210 ? -15.437 1.657 8.886 1.00 95.06 210 ARG A N 1
ATOM 1657 C CA . ARG A 1 210 ? -16.670 2.049 9.587 1.00 95.06 210 ARG A CA 1
ATOM 1658 C C . ARG A 1 210 ? -16.344 2.952 10.761 1.00 95.06 210 ARG A C 1
ATOM 1660 O O . ARG A 1 210 ? -15.326 2.747 11.412 1.00 95.06 210 ARG A O 1
ATOM 1667 N N . ILE A 1 211 ? -17.234 3.884 11.068 1.00 95.75 211 ILE A N 1
ATOM 1668 C CA . ILE A 1 211 ? -17.126 4.751 12.242 1.00 95.75 211 ILE A CA 1
ATOM 1669 C C . ILE A 1 211 ? -18.208 4.432 13.272 1.00 95.75 211 ILE A C 1
ATOM 1671 O O . ILE A 1 211 ? -19.208 3.779 12.966 1.00 95.75 211 ILE A O 1
ATOM 1675 N N . SER A 1 212 ? -17.977 4.849 14.513 1.00 94.38 212 SER A N 1
ATOM 1676 C CA . SER A 1 212 ? -18.970 4.771 15.577 1.00 94.38 212 SER A CA 1
ATOM 1677 C C . SER A 1 212 ? -20.101 5.776 15.376 1.00 94.38 212 SER A C 1
ATOM 1679 O O . SER A 1 212 ? -19.958 6.773 14.672 1.00 94.38 212 SER A O 1
ATOM 1681 N N . ALA A 1 213 ? -21.240 5.519 16.024 1.00 90.88 213 ALA A N 1
ATOM 1682 C CA . ALA A 1 213 ? -22.428 6.359 15.894 1.00 90.88 213 ALA A CA 1
ATOM 1683 C C . ALA A 1 213 ? -22.194 7.826 16.303 1.00 90.88 213 ALA A C 1
ATOM 1685 O O . ALA A 1 213 ? -22.822 8.731 15.756 1.00 90.88 213 ALA A O 1
ATOM 1686 N N . ASP A 1 214 ? -21.294 8.025 17.260 1.00 92.88 214 ASP A N 1
ATOM 1687 C CA . ASP A 1 214 ? -20.907 9.281 17.894 1.00 92.88 214 ASP A CA 1
ATOM 1688 C C . ASP A 1 214 ? -19.582 9.850 17.362 1.00 92.88 214 ASP A C 1
ATOM 1690 O O . ASP A 1 214 ? -19.015 10.748 17.987 1.00 92.88 214 ASP A O 1
ATOM 1694 N N . ALA A 1 215 ? -19.063 9.315 16.252 1.00 94.81 215 ALA A N 1
ATOM 1695 C CA . ALA A 1 215 ? -17.792 9.756 15.705 1.00 94.81 215 ALA A CA 1
ATOM 1696 C C . ALA A 1 215 ? -17.850 11.217 15.232 1.00 94.81 215 ALA A C 1
ATOM 1698 O O . ALA A 1 215 ? -18.758 11.622 14.501 1.00 94.81 215 ALA A O 1
ATOM 1699 N N . GLU A 1 216 ? -16.839 11.988 15.629 1.00 96.69 216 GLU A N 1
ATOM 1700 C CA . GLU A 1 216 ? -16.586 13.350 15.153 1.00 96.69 216 GLU A CA 1
ATOM 1701 C C . GLU A 1 216 ? -15.214 13.361 14.483 1.00 96.69 216 GLU A C 1
ATOM 1703 O O . GLU A 1 216 ? -14.234 12.888 15.066 1.00 96.69 216 GLU A O 1
ATOM 1708 N N . GLY A 1 217 ? -15.136 13.842 13.244 1.00 96.62 217 GLY A N 1
ATOM 1709 C CA . GLY A 1 217 ? -13.930 13.702 12.435 1.00 96.62 217 GLY A CA 1
ATOM 1710 C C . GLY A 1 217 ? -14.109 14.135 10.986 1.00 96.62 217 GLY A C 1
ATOM 1711 O O . GLY A 1 217 ? -15.121 14.728 10.623 1.00 96.62 217 GLY A O 1
ATOM 1712 N N . SER A 1 218 ? -13.105 13.850 10.168 1.00 97.38 218 SER A N 1
ATOM 1713 C CA . SER A 1 218 ? -13.072 14.154 8.738 1.00 97.38 218 SER A CA 1
ATOM 1714 C C . SER A 1 218 ? -12.105 13.217 8.019 1.00 97.38 218 SER A C 1
ATOM 1716 O O . SER A 1 218 ? -11.092 12.815 8.594 1.00 97.38 218 SER A O 1
ATOM 1718 N N . TYR A 1 219 ? -12.368 12.943 6.749 1.00 97.31 219 TYR A N 1
ATOM 1719 C CA . TYR A 1 219 ? -11.438 12.286 5.834 1.00 97.31 219 TYR A CA 1
ATOM 1720 C C . TYR A 1 219 ? -10.743 13.368 5.012 1.00 97.31 219 TYR A C 1
ATOM 1722 O O . TYR A 1 219 ? -11.429 14.247 4.506 1.00 97.31 219 TYR A O 1
ATOM 1730 N N . ARG A 1 220 ? -9.409 13.384 4.971 1.00 95.69 220 ARG A N 1
ATOM 1731 C CA . ARG A 1 220 ? -8.628 14.534 4.487 1.00 95.69 220 ARG A CA 1
ATOM 1732 C C . ARG A 1 220 ? -7.586 14.113 3.471 1.00 95.69 220 ARG A C 1
ATOM 1734 O O . ARG A 1 220 ? -7.013 13.043 3.606 1.00 95.69 220 ARG A O 1
ATOM 1741 N N . LEU A 1 221 ? -7.327 14.987 2.506 1.00 92.06 221 LEU A N 1
ATOM 1742 C CA . LEU A 1 221 ? -6.234 14.859 1.549 1.00 92.06 221 LEU A CA 1
ATOM 1743 C C . LEU A 1 221 ? -4.967 15.500 2.142 1.00 92.06 221 LEU A C 1
ATOM 1745 O O . LEU A 1 221 ? -5.002 16.673 2.508 1.00 92.06 221 LEU A O 1
ATOM 1749 N N . GLU A 1 222 ? -3.871 14.749 2.240 1.00 87.31 222 GLU A N 1
ATOM 1750 C CA . GLU A 1 222 ? -2.550 15.261 2.649 1.00 87.31 222 GLU A CA 1
ATOM 1751 C C . GLU A 1 222 ? -1.761 15.765 1.430 1.00 87.31 222 GLU A C 1
ATOM 1753 O O . GLU A 1 222 ? -1.174 16.844 1.452 1.00 87.31 222 GLU A O 1
ATOM 1758 N N . SER A 1 223 ? -1.759 14.984 0.350 1.00 81.19 223 SER A N 1
ATOM 1759 C CA . SER A 1 223 ? -1.094 15.279 -0.924 1.00 81.19 223 SER A CA 1
ATOM 1760 C C . SER A 1 223 ? -1.824 14.568 -2.066 1.00 81.19 223 SER A C 1
ATOM 1762 O O . SER A 1 223 ? -2.792 13.857 -1.820 1.00 81.19 223 SER A O 1
ATOM 1764 N N . GLU A 1 224 ? -1.420 14.776 -3.322 1.00 79.94 224 GLU A N 1
ATOM 1765 C CA . GLU A 1 224 ? -2.137 14.267 -4.501 1.00 79.94 224 GLU A CA 1
ATOM 1766 C C . GLU A 1 224 ? -2.457 12.759 -4.421 1.00 79.94 224 GLU A C 1
ATOM 1768 O O . GLU A 1 224 ? -1.588 11.895 -4.550 1.00 79.94 224 GLU A O 1
ATOM 1773 N N . GLY A 1 225 ? -3.740 12.454 -4.199 1.00 77.31 225 GLY A N 1
ATOM 1774 C CA . GLY A 1 225 ? -4.260 11.093 -4.058 1.00 77.31 225 GLY A CA 1
ATOM 1775 C C . GLY A 1 225 ? -3.946 10.389 -2.734 1.00 77.31 225 GLY A C 1
ATOM 1776 O O . GLY A 1 225 ? -4.340 9.236 -2.597 1.00 77.31 225 GLY A O 1
ATOM 1777 N N . ASN A 1 226 ? -3.279 11.050 -1.781 1.00 86.31 226 ASN A N 1
ATOM 1778 C CA . ASN A 1 226 ? -2.936 10.491 -0.476 1.00 86.31 226 ASN A CA 1
ATOM 1779 C C . ASN A 1 226 ? -3.836 11.061 0.627 1.00 86.31 226 ASN A C 1
ATOM 1781 O O . ASN A 1 226 ? -3.758 12.250 0.952 1.00 86.31 226 ASN A O 1
ATOM 1785 N N . TYR A 1 227 ? -4.681 10.219 1.207 1.00 93.56 227 TYR A N 1
ATOM 1786 C CA . TYR A 1 227 ? -5.667 10.594 2.204 1.00 93.56 227 TYR A CA 1
ATOM 1787 C C . TYR A 1 227 ? -5.348 10.021 3.583 1.00 93.56 227 TYR A C 1
ATOM 1789 O O . TYR A 1 227 ? -4.682 9.008 3.728 1.00 93.56 227 TYR A O 1
ATOM 1797 N N . TYR A 1 228 ? -5.908 10.641 4.616 1.00 96.88 228 TYR A N 1
ATOM 1798 C CA . TYR A 1 228 ? -5.837 10.159 5.989 1.00 96.88 228 TYR A CA 1
ATOM 1799 C C . TYR A 1 228 ? -7.147 10.430 6.735 1.00 96.88 228 TYR A C 1
ATOM 1801 O O . TYR A 1 228 ? -8.011 11.201 6.297 1.00 96.88 228 TYR A O 1
ATOM 1809 N N . ILE A 1 229 ? -7.308 9.799 7.897 1.00 98.00 229 ILE A N 1
ATOM 1810 C CA . ILE A 1 229 ? -8.464 10.014 8.770 1.00 98.00 229 ILE A CA 1
ATOM 1811 C C . ILE A 1 229 ? -8.081 10.909 9.934 1.00 98.00 229 ILE A C 1
ATOM 1813 O O . ILE A 1 229 ? -7.154 10.601 10.672 1.00 98.00 229 ILE A O 1
ATOM 1817 N N . ARG A 1 230 ? -8.857 11.970 10.156 1.00 98.31 230 ARG A N 1
ATOM 1818 C CA . ARG A 1 230 ? -8.818 12.777 11.376 1.00 98.31 230 ARG A CA 1
ATOM 1819 C C . ARG A 1 230 ? -10.039 12.465 12.232 1.00 98.31 230 ARG A C 1
ATOM 1821 O O . ARG A 1 230 ? -11.166 12.575 11.759 1.00 98.31 230 ARG A O 1
ATOM 1828 N N . LEU A 1 231 ? -9.829 12.126 13.495 1.00 98.00 231 LEU A N 1
ATOM 1829 C CA . LEU A 1 231 ? -10.866 11.740 14.446 1.00 98.00 231 LEU A CA 1
ATOM 1830 C C . LEU A 1 231 ? -10.665 12.520 15.754 1.00 98.00 231 LEU A C 1
ATOM 1832 O O . LEU A 1 231 ? -9.566 12.543 16.301 1.00 98.00 231 LEU A O 1
ATOM 1836 N N . SER A 1 232 ? -11.709 13.173 16.258 1.00 97.56 232 SER A N 1
ATOM 1837 C CA . SER A 1 232 ? -11.706 13.899 17.541 1.00 97.56 232 SER A CA 1
ATOM 1838 C C . SER A 1 232 ? -12.608 13.256 18.594 1.00 97.56 232 SER A C 1
ATOM 1840 O O . SER A 1 232 ? -12.520 13.583 19.775 1.00 97.56 232 SER A O 1
ATOM 1842 N N . LYS A 1 233 ? -13.478 12.329 18.184 1.00 96.94 233 LYS A N 1
ATOM 1843 C CA . LYS A 1 233 ? -14.359 11.572 19.076 1.00 96.94 233 LYS A CA 1
ATOM 1844 C C . LYS A 1 233 ? -14.786 10.264 18.430 1.00 96.94 233 LYS A C 1
ATOM 1846 O O . LYS A 1 233 ? -14.846 10.167 17.207 1.00 96.94 233 LYS A O 1
ATOM 1851 N N . GLY A 1 234 ? -15.145 9.290 19.260 1.00 96.38 234 GLY A N 1
ATOM 1852 C CA . GLY A 1 234 ? -15.653 8.001 18.813 1.00 96.38 234 GLY A CA 1
ATOM 1853 C C . GLY A 1 234 ? -14.526 7.081 18.357 1.00 96.38 234 GLY A C 1
ATOM 1854 O O . GLY A 1 234 ? -13.398 7.160 18.857 1.00 96.38 234 GLY A O 1
ATOM 1855 N N . TYR A 1 235 ? -14.838 6.181 17.427 1.00 97.19 235 TYR A N 1
ATOM 1856 C CA . TYR A 1 235 ? -13.862 5.251 16.869 1.00 97.19 235 TYR A CA 1
ATOM 1857 C C . TYR A 1 235 ? -14.039 5.021 15.372 1.00 97.19 235 TYR A C 1
ATOM 1859 O O . TYR A 1 235 ? -15.136 5.154 14.831 1.00 97.19 235 TYR A O 1
ATOM 1867 N N . ILE A 1 236 ? -12.960 4.578 14.732 1.00 97.81 236 ILE A N 1
ATOM 1868 C CA . ILE A 1 236 ? -12.957 3.998 13.389 1.00 97.81 236 ILE A CA 1
ATOM 1869 C C . ILE A 1 236 ? -12.519 2.531 13.470 1.00 97.81 236 ILE A C 1
ATOM 1871 O O . ILE A 1 236 ? -11.691 2.159 14.304 1.00 97.81 236 ILE A O 1
ATOM 1875 N N . THR A 1 237 ? -13.116 1.660 12.657 1.00 97.44 237 THR A N 1
ATOM 1876 C CA . THR A 1 237 ? -12.876 0.219 12.713 1.00 97.44 237 THR A CA 1
ATOM 1877 C C . THR A 1 237 ? -12.968 -0.467 11.355 1.00 97.44 237 THR A C 1
ATOM 1879 O O . THR A 1 237 ? -13.736 -0.070 10.478 1.00 97.44 237 THR A O 1
ATOM 1882 N N . GLN A 1 238 ? -12.205 -1.547 11.219 1.00 96.06 238 GLN A N 1
ATOM 1883 C CA . GLN A 1 238 ? -12.313 -2.528 10.148 1.00 96.06 238 GLN A CA 1
ATOM 1884 C C . GLN A 1 238 ? -12.089 -3.930 10.736 1.00 96.06 238 GLN A C 1
ATOM 1886 O O . GLN A 1 238 ? -11.592 -4.081 11.854 1.00 96.06 238 GLN A O 1
ATOM 1891 N N . TYR A 1 239 ? -12.478 -4.961 9.993 1.00 95.06 239 TYR A N 1
ATOM 1892 C CA . TYR A 1 239 ? -12.297 -6.356 10.368 1.00 95.06 239 TYR A CA 1
ATOM 1893 C C . TYR A 1 239 ? -11.239 -7.019 9.492 1.00 95.06 239 TYR A C 1
ATOM 1895 O O . TYR A 1 239 ? -11.378 -7.045 8.271 1.00 95.06 239 TYR A O 1
ATOM 1903 N N . PHE A 1 240 ? -10.232 -7.604 10.129 1.00 94.56 240 PHE A N 1
ATOM 1904 C CA . PHE A 1 240 ? -9.313 -8.530 9.489 1.00 94.56 240 PHE A CA 1
ATOM 1905 C C . PHE A 1 240 ? -9.947 -9.921 9.404 1.00 94.56 240 PHE A C 1
ATOM 1907 O O . PHE A 1 240 ? -10.488 -10.401 10.401 1.00 94.56 240 PHE A O 1
ATOM 1914 N N . ILE A 1 241 ? -9.878 -10.575 8.244 1.00 92.88 241 ILE A N 1
ATOM 1915 C CA . ILE A 1 241 ? -10.364 -11.952 8.056 1.00 92.88 241 ILE A CA 1
ATOM 1916 C C . ILE A 1 241 ? -9.171 -12.921 8.114 1.00 92.88 241 ILE A C 1
ATOM 1918 O O . ILE A 1 241 ? -8.443 -13.032 7.128 1.00 92.88 241 ILE A O 1
ATOM 1922 N N . PRO A 1 242 ? -8.918 -13.603 9.246 1.00 90.88 242 PRO A N 1
ATOM 1923 C CA . PRO A 1 242 ? -7.811 -14.544 9.349 1.00 90.88 242 PRO A CA 1
ATOM 1924 C C . PRO A 1 242 ? -8.062 -15.832 8.556 1.00 90.88 242 PRO A C 1
ATOM 1926 O O . PRO A 1 242 ? -9.189 -16.310 8.452 1.00 90.88 242 PRO A O 1
ATOM 1929 N N . HIS A 1 243 ? -6.975 -16.428 8.062 1.00 85.94 243 HIS A N 1
ATOM 1930 C CA . HIS A 1 243 ? -6.980 -17.719 7.353 1.00 85.94 243 HIS A CA 1
ATOM 1931 C C . HIS A 1 243 ? -6.653 -18.905 8.277 1.00 85.94 243 HIS A C 1
ATOM 1933 O O . HIS A 1 243 ? -6.520 -20.039 7.827 1.00 85.94 243 HIS A O 1
ATOM 1939 N N . GLY A 1 244 ? -6.511 -18.654 9.577 1.00 88.38 244 GLY A N 1
ATOM 1940 C CA . GLY A 1 244 ? -6.183 -19.663 10.574 1.00 88.38 244 GLY A CA 1
ATOM 1941 C C . GLY A 1 244 ? -5.816 -19.039 11.914 1.00 88.38 244 GLY A C 1
ATOM 1942 O O . GLY A 1 244 ? -5.805 -17.816 12.069 1.00 88.38 244 GLY A O 1
ATOM 1943 N N . LYS A 1 245 ? -5.510 -19.900 12.887 1.00 93.50 245 LYS A N 1
ATOM 1944 C CA . LYS A 1 245 ? -4.956 -19.485 14.179 1.00 93.50 245 LYS A CA 1
ATOM 1945 C C . LYS A 1 245 ? -3.541 -18.946 13.974 1.00 93.50 245 LYS A C 1
ATOM 1947 O O . LYS A 1 245 ? -2.756 -19.559 13.257 1.00 93.50 245 LYS A O 1
ATOM 1952 N N . GLY A 1 246 ? -3.194 -17.849 14.640 1.00 93.69 246 GLY A N 1
ATOM 1953 C CA . GLY A 1 246 ? -1.839 -17.306 14.563 1.00 93.69 246 GLY A CA 1
ATOM 1954 C C . GLY A 1 246 ? -1.705 -15.917 15.165 1.00 93.69 246 GLY A C 1
ATOM 1955 O O . GLY A 1 246 ? -2.691 -15.300 15.572 1.00 93.69 246 GLY A O 1
ATOM 1956 N N . LYS A 1 247 ? -0.470 -15.423 15.223 1.00 95.19 247 LYS A N 1
ATOM 1957 C CA . LYS A 1 247 ? -0.167 -14.047 15.623 1.00 95.19 247 LYS A CA 1
ATOM 1958 C C . LYS A 1 247 ? -0.439 -13.093 14.463 1.00 95.19 247 LYS A C 1
ATOM 1960 O O . LYS A 1 247 ? -0.221 -13.432 13.302 1.00 95.19 247 LYS A O 1
ATOM 1965 N N . LEU A 1 248 ? -0.903 -11.894 14.788 1.00 94.94 248 LEU A N 1
ATOM 1966 C CA . LEU A 1 248 ? -1.117 -10.800 13.848 1.00 94.94 248 LEU A CA 1
ATOM 1967 C C . LEU A 1 248 ? -0.317 -9.585 14.319 1.00 94.94 248 LEU A C 1
ATOM 1969 O O . LEU A 1 248 ? -0.391 -9.217 15.493 1.00 94.94 248 LEU A O 1
ATOM 1973 N N . LYS A 1 249 ? 0.380 -8.933 13.390 1.00 94.25 249 LYS A N 1
ATOM 1974 C CA . LYS A 1 249 ? 1.023 -7.635 13.589 1.00 94.25 249 LYS A CA 1
ATOM 1975 C C . LYS A 1 249 ? 0.168 -6.562 12.931 1.00 94.25 249 LYS A C 1
ATOM 1977 O O . LYS A 1 249 ? -0.173 -6.658 11.749 1.00 94.25 249 LYS A O 1
ATOM 1982 N N . ILE A 1 250 ? -0.167 -5.545 13.712 1.00 95.94 250 ILE A N 1
ATOM 1983 C CA . ILE A 1 250 ? -0.836 -4.332 13.259 1.00 95.94 250 ILE A CA 1
ATOM 1984 C C . ILE A 1 250 ? 0.215 -3.229 13.246 1.00 95.94 250 ILE A C 1
ATOM 1986 O O . ILE A 1 250 ? 0.737 -2.875 14.300 1.00 95.94 250 ILE A O 1
ATOM 1990 N N . SER A 1 251 ? 0.534 -2.709 12.069 1.00 94.00 251 SER A N 1
ATOM 1991 C CA . SER A 1 251 ? 1.409 -1.548 11.888 1.00 94.00 251 SER A CA 1
ATOM 1992 C C . SER A 1 251 ? 0.555 -0.365 11.472 1.00 94.00 251 SER A C 1
ATOM 1994 O O . SER A 1 251 ? -0.318 -0.531 10.630 1.00 94.00 251 SER A O 1
ATOM 1996 N N . PHE A 1 252 ? 0.770 0.808 12.048 1.00 95.81 252 PHE A N 1
ATOM 1997 C CA . PHE A 1 252 ? -0.037 1.984 11.728 1.00 95.81 252 PHE A CA 1
ATOM 1998 C C . PHE A 1 252 ? 0.741 3.272 11.962 1.00 95.81 252 PHE A C 1
ATOM 2000 O O . PHE A 1 252 ? 1.666 3.295 12.779 1.00 95.81 252 PHE A O 1
ATOM 2007 N N . GLN A 1 253 ? 0.364 4.337 11.258 1.00 95.62 253 GLN A N 1
ATOM 2008 C CA . GLN A 1 253 ? 0.923 5.668 11.451 1.00 95.62 253 GLN A CA 1
ATOM 2009 C C . GLN A 1 253 ? -0.096 6.581 12.110 1.00 95.62 253 GLN A C 1
ATOM 2011 O O . GLN A 1 253 ? -1.267 6.591 11.734 1.00 95.62 253 GLN A O 1
ATOM 2016 N N . VAL A 1 254 ? 0.356 7.345 13.101 1.00 98.00 254 VAL A N 1
ATOM 2017 C CA . VAL A 1 254 ? -0.471 8.358 13.759 1.00 98.00 254 VAL A CA 1
ATOM 2018 C C . VAL A 1 254 ? 0.296 9.642 14.026 1.00 98.00 254 VAL A C 1
ATOM 2020 O O . VAL A 1 254 ? 1.507 9.614 14.253 1.00 98.00 254 VAL A O 1
ATOM 2023 N N . ARG A 1 255 ? -0.437 10.754 14.048 1.00 98.19 255 ARG A N 1
ATOM 2024 C CA . ARG A 1 255 ? -0.029 12.038 14.630 1.00 98.19 255 ARG A CA 1
ATOM 2025 C C . ARG A 1 255 ? -1.221 12.708 15.312 1.00 98.19 255 ARG A C 1
ATOM 2027 O O . ARG A 1 255 ? -2.353 12.234 15.209 1.00 98.19 255 ARG A O 1
ATOM 2034 N N . GLY A 1 256 ? -0.983 13.808 16.012 1.00 98.00 256 GLY A N 1
ATOM 2035 C CA . GLY A 1 256 ? -2.031 14.654 16.571 1.00 98.00 256 GLY A CA 1
ATOM 2036 C C . GLY A 1 256 ? -1.749 15.104 18.000 1.00 98.00 256 GLY A C 1
ATOM 2037 O O . GLY A 1 256 ? -0.606 15.364 18.371 1.00 98.00 256 GLY A O 1
ATOM 2038 N N . LYS A 1 257 ? -2.809 15.234 18.804 1.00 98.31 257 LYS A N 1
ATOM 2039 C CA . LYS A 1 257 ? -2.754 15.773 20.172 1.00 98.31 257 LYS A CA 1
ATOM 2040 C C . LYS A 1 257 ? -3.547 14.900 21.139 1.00 98.31 257 LYS A C 1
ATOM 2042 O O . LYS A 1 257 ? -4.649 14.465 20.817 1.00 98.31 257 LYS A O 1
ATOM 2047 N N . GLY A 1 258 ? -3.025 14.733 22.352 1.00 98.00 258 GLY A N 1
ATOM 2048 C CA . GLY A 1 258 ? -3.667 13.949 23.404 1.00 98.00 258 GLY A CA 1
ATOM 2049 C C . GLY A 1 258 ? -3.346 12.470 23.242 1.00 98.00 258 GLY A C 1
ATOM 2050 O O . GLY A 1 258 ? -2.196 12.120 23.005 1.00 98.00 258 GLY A O 1
ATOM 2051 N N . SER A 1 259 ? -4.347 11.600 23.345 1.00 98.12 259 SER A N 1
ATOM 2052 C CA . SER A 1 259 ? -4.131 10.153 23.328 1.00 98.12 259 SER A CA 1
ATOM 2053 C C . SER A 1 259 ? -5.193 9.393 22.541 1.00 98.12 259 SER A C 1
ATOM 2055 O O . SER A 1 259 ? -6.330 9.842 22.363 1.00 98.12 259 SER A O 1
ATOM 2057 N N . PHE A 1 260 ? -4.823 8.197 22.098 1.00 98.44 260 PHE A N 1
ATOM 2058 C CA . PHE A 1 260 ? -5.723 7.265 21.427 1.00 98.44 260 PHE A CA 1
ATOM 2059 C C . PHE A 1 260 ? -5.551 5.849 21.982 1.00 98.44 260 PHE A C 1
ATOM 2061 O O . PHE A 1 260 ? -4.568 5.528 22.653 1.00 98.44 260 PHE A O 1
ATOM 2068 N N . LEU A 1 261 ? -6.533 5.000 21.694 1.00 98.38 261 LEU A N 1
ATOM 2069 C CA . LEU A 1 261 ? -6.574 3.594 22.066 1.00 98.38 261 LEU A CA 1
ATOM 2070 C C . LEU A 1 261 ? -6.711 2.745 20.800 1.00 98.38 261 LEU A C 1
ATOM 2072 O O . LEU A 1 261 ? -7.649 2.950 20.029 1.00 98.38 261 LEU A O 1
ATOM 2076 N N . LEU A 1 262 ? -5.843 1.750 20.628 1.00 98.56 262 LEU A N 1
ATOM 2077 C CA . LEU A 1 262 ? -6.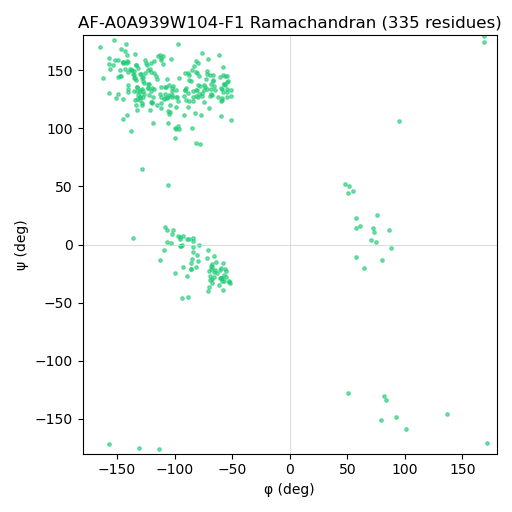113 0.623 19.736 1.00 98.56 262 LEU A CA 1
ATOM 2078 C C . LEU A 1 262 ? -6.765 -0.484 20.554 1.00 98.56 262 LEU A C 1
ATOM 2080 O O . LEU A 1 262 ? -6.219 -0.904 21.571 1.00 98.56 262 LEU A O 1
ATOM 2084 N N . TRP A 1 263 ? -7.908 -0.978 20.097 1.00 98.38 263 TRP A N 1
ATOM 2085 C CA . TRP A 1 263 ? -8.578 -2.150 20.643 1.00 98.38 263 TRP A CA 1
ATOM 2086 C C . TRP A 1 263 ? -8.755 -3.197 19.547 1.00 98.38 263 TRP A C 1
ATOM 2088 O O . TRP A 1 263 ? -9.122 -2.880 18.413 1.00 98.38 263 TRP A O 1
ATOM 2098 N N . THR A 1 264 ? -8.512 -4.456 19.899 1.00 98.38 264 THR A N 1
ATOM 2099 C CA . THR A 1 264 ? -8.723 -5.606 19.023 1.00 98.38 264 THR A CA 1
ATOM 2100 C C . THR A 1 264 ? -9.544 -6.670 19.720 1.00 98.38 264 THR A C 1
ATOM 2102 O O . THR A 1 264 ? -9.437 -6.841 20.935 1.00 98.38 264 THR A O 1
ATOM 2105 N N . CYS A 1 265 ? -10.363 -7.383 18.953 1.00 97.56 265 CYS A N 1
ATOM 2106 C CA . CYS A 1 265 ? -11.110 -8.532 19.446 1.00 97.56 265 CYS A CA 1
ATOM 2107 C C . CYS A 1 265 ? -11.606 -9.394 18.293 1.00 97.56 265 CYS A C 1
ATOM 2109 O O . CYS A 1 265 ? -12.037 -8.873 17.263 1.00 97.56 265 CYS A O 1
ATOM 2111 N N . SER A 1 266 ? -11.601 -10.705 18.490 1.00 96.94 266 SER A N 1
ATOM 2112 C CA . SER A 1 266 ? -12.185 -11.655 17.561 1.00 96.94 266 SER A CA 1
ATOM 2113 C C . SER A 1 266 ? -13.696 -11.747 17.717 1.00 96.94 266 SER A C 1
ATOM 2115 O O . SER A 1 266 ? -14.256 -11.836 18.812 1.00 96.94 266 SER A O 1
ATOM 2117 N N . TYR A 1 267 ? -14.349 -11.783 16.570 1.00 95.50 267 TYR A N 1
ATOM 2118 C CA . TYR A 1 267 ? -15.770 -11.991 16.396 1.00 95.50 267 TYR A CA 1
ATOM 2119 C C . TYR A 1 267 ? -15.977 -13.232 15.538 1.00 95.50 267 TYR A C 1
ATOM 2121 O O . TYR A 1 267 ? -15.190 -13.493 14.632 1.00 95.50 267 TYR A O 1
ATOM 2129 N N . GLN A 1 268 ? -17.061 -13.959 15.771 1.00 93.56 268 GLN A N 1
ATOM 2130 C CA . GLN A 1 268 ? -17.518 -15.034 14.888 1.00 93.56 268 GLN A CA 1
ATOM 2131 C C . GLN A 1 268 ? -18.964 -14.775 14.475 1.00 93.56 268 GLN A C 1
ATOM 2133 O O . GLN A 1 268 ? -19.701 -14.083 15.184 1.00 93.56 268 GLN A O 1
ATOM 2138 N N . ASN A 1 269 ? -19.396 -15.326 13.343 1.00 89.12 269 ASN A N 1
ATOM 2139 C CA . ASN A 1 269 ? -20.815 -15.293 13.004 1.00 89.12 269 ASN A CA 1
ATOM 2140 C C . ASN A 1 269 ? -21.629 -15.972 14.109 1.00 89.12 269 ASN A C 1
ATOM 2142 O O . ASN A 1 269 ? -21.192 -16.964 14.701 1.00 89.12 269 ASN A O 1
ATOM 2146 N N . LYS A 1 270 ? -22.834 -15.459 14.356 1.00 87.69 270 LYS A N 1
ATOM 2147 C CA . LYS A 1 270 ? -23.774 -16.142 15.242 1.00 87.69 270 LYS A CA 1
ATOM 2148 C C . LYS A 1 270 ? -24.046 -17.554 14.728 1.00 87.69 270 LYS A C 1
ATOM 2150 O O . LYS A 1 270 ? -24.222 -17.766 13.529 1.00 87.69 270 LYS A O 1
ATOM 2155 N N . LYS A 1 271 ? -24.093 -18.522 15.648 1.00 80.62 271 LYS A N 1
ATOM 2156 C CA . LYS A 1 271 ? -24.340 -19.937 15.312 1.00 80.62 271 LYS A CA 1
ATOM 2157 C C . LYS A 1 271 ? -25.749 -20.172 14.758 1.00 80.62 271 LYS A C 1
ATOM 2159 O O . LYS A 1 271 ? -25.969 -21.097 13.981 1.00 80.62 271 LYS A O 1
ATOM 2164 N N . GLU A 1 272 ? -26.707 -19.342 15.156 1.00 84.00 272 GLU A N 1
ATOM 2165 C CA . GLU A 1 272 ? -28.094 -19.428 14.710 1.00 84.00 272 GLU A CA 1
ATOM 2166 C C . GLU A 1 272 ? -28.252 -18.931 13.267 1.00 84.00 272 GLU A C 1
ATOM 2168 O O . GLU A 1 272 ? -27.982 -17.773 12.955 1.00 84.00 272 GLU A O 1
ATOM 2173 N N . ARG A 1 273 ? -28.783 -19.790 12.388 1.00 72.06 273 ARG A N 1
ATOM 2174 C CA . ARG A 1 273 ? -28.891 -19.559 10.933 1.00 72.06 273 ARG A CA 1
ATOM 2175 C C . ARG A 1 273 ? -29.621 -18.267 10.521 1.00 72.06 273 ARG A C 1
ATOM 2177 O O . ARG A 1 273 ? -29.421 -17.803 9.403 1.00 72.06 273 ARG A O 1
ATOM 2184 N N . LYS A 1 274 ? -30.481 -17.704 11.377 1.00 81.12 274 LYS A N 1
ATOM 2185 C CA . LYS A 1 274 ? -31.239 -16.463 11.110 1.00 81.12 274 LYS A CA 1
ATOM 2186 C C . LYS A 1 274 ? -30.770 -15.263 11.936 1.00 81.12 274 LYS A C 1
ATOM 2188 O O . LYS A 1 274 ? -31.297 -14.168 11.752 1.00 81.12 274 LYS A O 1
ATOM 2193 N N . ALA A 1 275 ? -29.822 -15.448 12.850 1.00 79.31 275 ALA A N 1
ATOM 2194 C CA . ALA A 1 275 ? -29.389 -14.366 13.712 1.00 79.31 275 ALA A CA 1
ATOM 2195 C C . ALA A 1 275 ? -28.424 -13.440 12.962 1.00 79.31 275 ALA A C 1
ATOM 2197 O O . ALA A 1 275 ? -27.454 -13.877 12.346 1.00 79.31 275 ALA A O 1
ATOM 2198 N N . VAL A 1 276 ? -28.705 -12.139 13.017 1.00 77.50 276 VAL A N 1
ATOM 2199 C CA . VAL A 1 276 ? -27.867 -11.106 12.402 1.00 77.50 276 VAL A CA 1
ATOM 2200 C C . VAL A 1 276 ? -26.783 -10.674 13.392 1.00 77.50 276 VAL A C 1
ATOM 2202 O O . VAL A 1 276 ? -27.031 -10.546 14.594 1.00 77.50 276 VAL A O 1
ATOM 2205 N N . GLY A 1 277 ? -25.581 -10.420 12.876 1.00 83.56 277 GLY A N 1
ATOM 2206 C CA . GLY A 1 277 ? -24.452 -9.897 13.642 1.00 83.56 277 GLY A CA 1
ATOM 2207 C C . GLY A 1 277 ? -23.436 -10.966 14.033 1.00 83.56 277 GLY A C 1
ATOM 2208 O O . GLY A 1 277 ? -23.338 -12.018 13.402 1.00 83.56 277 GLY A O 1
ATOM 2209 N N . TYR A 1 278 ? -22.655 -10.659 15.066 1.00 89.25 278 TYR A N 1
ATOM 2210 C CA . TYR A 1 278 ? -21.489 -11.443 15.457 1.00 89.25 278 TYR A CA 1
ATOM 2211 C C . TYR A 1 278 ? -21.437 -11.644 16.971 1.00 89.25 278 TYR A C 1
ATOM 2213 O O . TYR A 1 278 ? -21.806 -10.740 17.725 1.00 89.25 278 TYR A O 1
ATOM 2221 N N . ASP A 1 279 ? -20.921 -12.793 17.397 1.00 91.56 279 ASP A N 1
ATOM 2222 C CA . ASP A 1 279 ? -20.597 -13.070 18.792 1.00 91.56 279 ASP A CA 1
ATOM 2223 C C . ASP A 1 279 ? -19.149 -12.668 19.080 1.00 91.56 279 ASP A C 1
ATOM 2225 O O . ASP A 1 279 ? -18.233 -13.007 18.328 1.00 91.56 279 ASP A O 1
ATOM 2229 N N . ILE A 1 280 ? -18.950 -11.949 20.184 1.00 93.94 280 ILE A N 1
ATOM 2230 C CA . ILE A 1 280 ? -17.628 -11.555 20.680 1.00 93.94 280 ILE A CA 1
ATOM 2231 C C . ILE A 1 280 ? -16.960 -12.761 21.345 1.00 93.94 280 ILE A C 1
ATOM 2233 O O . ILE A 1 280 ? -17.507 -13.335 22.290 1.00 93.94 280 ILE A O 1
ATOM 2237 N N . LEU A 1 281 ? -15.733 -13.084 20.938 1.00 94.19 281 LEU A N 1
ATOM 2238 C CA . LEU A 1 281 ? -14.880 -14.032 21.652 1.00 94.19 281 LEU A CA 1
ATOM 2239 C C . LEU A 1 281 ? -14.201 -13.300 22.813 1.00 94.19 281 LEU A C 1
ATOM 2241 O O . LEU A 1 281 ? -13.113 -12.745 22.670 1.00 94.19 281 LEU A O 1
ATOM 2245 N N . LYS A 1 282 ? -14.875 -13.241 23.968 1.00 89.88 282 LYS A N 1
ATOM 2246 C CA . LYS A 1 282 ? -14.507 -12.353 25.090 1.00 89.88 282 LYS A CA 1
ATOM 2247 C C . LYS A 1 282 ? -13.040 -12.448 25.530 1.00 89.88 282 LYS A C 1
ATOM 2249 O O . LYS A 1 282 ? -12.479 -11.431 25.926 1.00 89.88 282 LYS A O 1
ATOM 2254 N N . ASN A 1 283 ? -12.430 -13.628 25.432 1.00 92.12 283 ASN A N 1
ATOM 2255 C CA . ASN A 1 283 ? -11.042 -13.915 25.808 1.00 92.12 283 ASN A CA 1
ATOM 2256 C C . ASN A 1 283 ? -9.985 -13.459 24.781 1.00 92.12 283 ASN A C 1
ATOM 2258 O O . ASN A 1 283 ? -8.798 -13.665 25.007 1.00 92.12 283 ASN A O 1
ATOM 2262 N N . THR A 1 284 ? -10.393 -12.861 23.661 1.00 95.06 284 THR A N 1
ATOM 2263 C CA . THR A 1 284 ? -9.488 -12.384 22.594 1.00 95.06 284 THR A CA 1
ATOM 2264 C C . THR A 1 284 ? -9.279 -10.871 22.612 1.00 95.06 284 THR A C 1
ATOM 2266 O O . THR A 1 284 ? -8.595 -10.324 21.751 1.00 95.06 284 THR A O 1
ATOM 2269 N N . GLN A 1 285 ? -9.890 -10.175 23.571 1.00 96.81 285 GLN A N 1
ATOM 2270 C CA . GLN A 1 285 ? -9.790 -8.727 23.668 1.00 96.81 285 GLN A CA 1
ATOM 2271 C C . GLN A 1 285 ? -8.378 -8.310 24.072 1.00 96.81 285 GLN A C 1
ATOM 2273 O O . GLN A 1 285 ? -7.858 -8.757 25.093 1.00 96.81 285 GLN A O 1
ATOM 2278 N N . LYS A 1 286 ? -7.788 -7.401 23.301 1.00 97.81 286 LYS A N 1
ATOM 2279 C CA . LYS A 1 286 ? -6.551 -6.707 23.662 1.00 97.81 286 LYS A CA 1
ATOM 2280 C C . LYS A 1 286 ? -6.685 -5.230 23.358 1.00 97.81 286 LYS A C 1
ATOM 2282 O O . LYS A 1 286 ? -7.354 -4.858 22.396 1.00 97.81 286 LYS A O 1
ATOM 2287 N N . TYR A 1 287 ? -6.010 -4.396 24.132 1.00 97.56 287 TYR A N 1
ATOM 2288 C CA . TYR A 1 287 ? -5.932 -2.975 23.848 1.00 97.56 287 TYR A CA 1
ATOM 2289 C C . TYR A 1 287 ? -4.618 -2.386 24.326 1.00 97.56 287 TYR A C 1
ATOM 2291 O O . TYR A 1 287 ? -3.966 -2.930 25.215 1.00 97.56 287 TYR A O 1
ATOM 2299 N N . GLN A 1 288 ? -4.264 -1.246 23.753 1.00 98.31 288 GLN A N 1
ATOM 2300 C CA . GLN A 1 288 ? -3.158 -0.427 24.214 1.00 98.31 288 GLN A CA 1
ATOM 2301 C C . GLN A 1 288 ? -3.457 1.040 23.921 1.00 98.31 288 GLN A C 1
ATOM 2303 O O . GLN A 1 288 ? -4.123 1.373 22.938 1.00 98.31 288 GLN A O 1
ATOM 2308 N N . LYS A 1 289 ? -3.016 1.906 24.834 1.00 98.06 289 LYS A N 1
ATOM 2309 C CA . LYS A 1 289 ? -3.143 3.359 24.747 1.00 98.06 289 LYS A CA 1
ATOM 2310 C C . LYS A 1 289 ? -1.773 3.953 24.432 1.00 98.06 289 LYS A C 1
ATOM 2312 O O . LYS A 1 289 ? -0.776 3.488 24.984 1.00 98.06 289 LYS A O 1
ATOM 2317 N N . TRP A 1 290 ? -1.741 4.990 23.603 1.00 98.19 290 TRP A N 1
ATOM 2318 C CA . TRP A 1 290 ? -0.539 5.785 23.353 1.00 98.19 290 TRP A CA 1
ATOM 2319 C C . TRP A 1 290 ? -0.854 7.276 23.406 1.00 98.19 290 TRP A C 1
ATOM 2321 O O . TRP A 1 290 ? -1.977 7.705 23.127 1.00 98.19 290 TRP A O 1
ATOM 2331 N N . GLU A 1 291 ? 0.180 8.046 23.724 1.00 98.12 291 GLU A N 1
ATOM 2332 C CA . GLU A 1 291 ? 0.187 9.498 23.589 1.00 98.12 291 GLU A CA 1
ATOM 2333 C C . GLU A 1 291 ? 0.587 9.884 22.160 1.00 98.12 291 GLU A C 1
ATOM 2335 O O . GLU A 1 291 ? 1.454 9.255 21.545 1.00 98.12 291 GLU A O 1
ATOM 2340 N N . LEU A 1 292 ? -0.072 10.912 21.634 1.00 98.12 292 LEU A N 1
ATOM 2341 C CA . LEU A 1 292 ? 0.130 11.431 20.288 1.00 98.12 292 LEU A CA 1
ATOM 2342 C C . LEU A 1 292 ? 1.181 12.533 20.277 1.00 98.12 292 LEU A C 1
ATOM 2344 O O . LEU A 1 292 ? 1.289 13.327 21.212 1.00 98.12 292 LEU A O 1
ATOM 2348 N N . THR A 1 293 ? 1.913 12.603 19.170 1.00 97.94 293 THR A N 1
ATOM 2349 C CA . THR A 1 293 ? 2.827 13.705 18.864 1.00 97.94 293 THR A CA 1
ATOM 2350 C C . THR A 1 293 ? 2.406 14.431 17.592 1.00 97.94 293 THR A C 1
ATOM 2352 O O . THR A 1 293 ? 1.718 13.827 16.766 1.00 97.94 293 THR A O 1
ATOM 2355 N N . PRO A 1 294 ? 2.815 15.699 17.400 1.00 97.38 294 PRO A N 1
ATOM 2356 C CA . PRO A 1 294 ? 2.500 16.449 16.184 1.00 97.38 294 PRO A CA 1
ATOM 2357 C C . PRO A 1 294 ? 3.039 15.800 14.903 1.00 97.38 294 PRO A C 1
ATOM 2359 O O . PRO A 1 294 ? 2.449 15.964 13.839 1.00 97.38 294 PRO A O 1
ATOM 2362 N N . GLU A 1 295 ? 4.138 15.052 14.993 1.00 96.50 295 GLU A N 1
ATOM 2363 C CA . GLU A 1 295 ? 4.764 14.372 13.864 1.00 96.50 295 GLU A CA 1
ATOM 2364 C C . GLU A 1 295 ? 4.181 12.973 13.649 1.00 96.50 295 GLU A C 1
ATOM 2366 O O . GLU A 1 295 ? 3.844 12.274 14.611 1.00 96.50 295 GLU A O 1
ATOM 2371 N N . TRP A 1 296 ? 4.135 12.541 12.384 1.00 94.50 296 TRP A N 1
ATOM 2372 C CA . TRP A 1 296 ? 3.806 11.163 12.026 1.00 94.50 296 TRP A CA 1
ATOM 2373 C C . TRP A 1 296 ? 4.793 10.189 12.663 1.00 94.50 296 TRP A C 1
ATOM 2375 O O . TRP A 1 296 ? 6.004 10.266 12.451 1.00 94.50 296 TRP A O 1
ATOM 2385 N N . LYS A 1 297 ? 4.257 9.230 13.416 1.00 94.69 297 LYS A N 1
ATOM 2386 C CA . LYS A 1 297 ? 5.019 8.130 14.005 1.00 94.69 297 LYS A CA 1
ATOM 2387 C C . LYS A 1 297 ? 4.391 6.799 13.653 1.00 94.69 297 LYS A C 1
ATOM 2389 O O . LYS A 1 297 ? 3.172 6.651 13.655 1.00 94.69 297 LYS A O 1
ATOM 2394 N N . THR A 1 298 ? 5.251 5.825 13.374 1.00 93.62 298 THR A N 1
ATOM 2395 C CA . THR A 1 298 ? 4.843 4.443 13.124 1.00 93.62 298 THR A CA 1
ATOM 2396 C C . THR A 1 298 ? 4.843 3.666 14.434 1.00 93.62 298 THR A C 1
ATOM 2398 O O . THR A 1 298 ? 5.810 3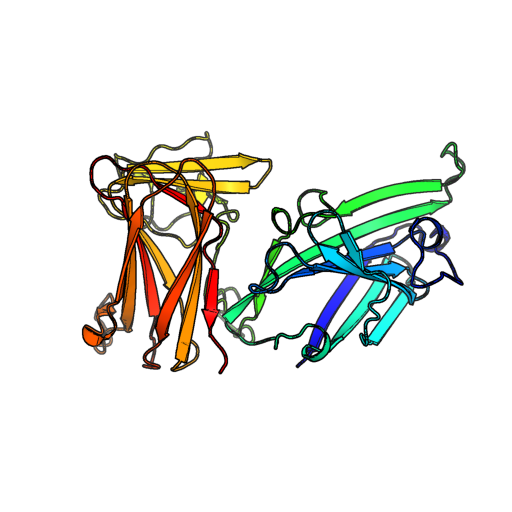.722 15.193 1.00 93.62 298 THR A O 1
ATOM 2401 N N . TYR A 1 299 ? 3.774 2.914 14.676 1.00 95.25 299 TYR A N 1
ATOM 2402 C CA . TYR A 1 299 ? 3.621 2.036 15.829 1.00 95.25 299 TYR A CA 1
ATOM 2403 C C . TYR A 1 299 ? 3.295 0.616 15.379 1.00 95.25 299 TYR A C 1
ATOM 2405 O O . TYR A 1 299 ? 2.792 0.385 14.276 1.00 95.25 299 TYR A O 1
ATOM 2413 N N . HIS A 1 300 ? 3.559 -0.333 16.276 1.00 95.19 300 HIS A N 1
ATOM 2414 C CA . HIS A 1 300 ? 3.238 -1.739 16.090 1.00 95.19 300 HIS A CA 1
A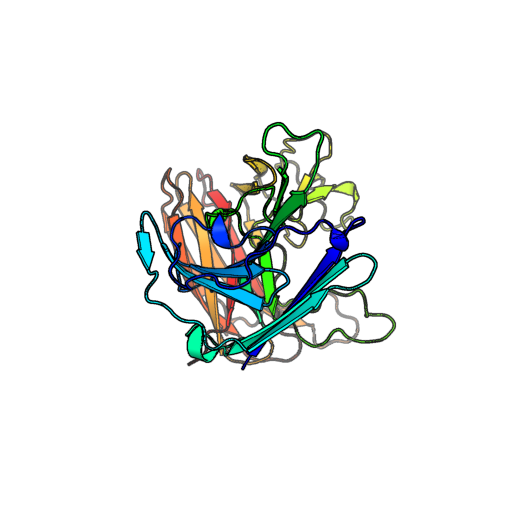TOM 2415 C C . HIS A 1 300 ? 2.461 -2.270 17.292 1.00 95.19 300 HIS A C 1
ATOM 2417 O O . HIS A 1 300 ? 2.734 -1.904 18.435 1.00 95.19 300 HIS A O 1
ATOM 2423 N N . PHE A 1 301 ? 1.505 -3.153 17.025 1.00 96.88 301 PHE A N 1
ATOM 2424 C CA . PHE A 1 301 ? 0.706 -3.828 18.036 1.00 96.88 301 PHE A CA 1
ATOM 2425 C C . PHE A 1 301 ? 0.484 -5.286 17.644 1.00 96.88 301 PHE A C 1
ATOM 2427 O O . PHE A 1 301 ? 0.115 -5.579 16.506 1.00 96.88 301 PHE A O 1
ATOM 2434 N N . GLU A 1 302 ? 0.681 -6.199 18.591 1.00 96.56 302 GLU A N 1
ATOM 2435 C CA . GLU A 1 302 ? 0.499 -7.628 18.359 1.00 96.56 302 GLU A CA 1
ATOM 2436 C C . GLU A 1 302 ? -0.793 -8.156 18.979 1.00 96.56 302 GLU A C 1
ATOM 2438 O O . GLU A 1 302 ? -1.070 -8.031 20.178 1.00 96.56 302 GLU A O 1
ATOM 2443 N N . THR A 1 303 ? -1.567 -8.849 18.156 1.00 96.50 303 THR A N 1
ATOM 2444 C CA . THR A 1 303 ? -2.751 -9.589 18.583 1.00 96.50 303 THR A CA 1
ATOM 2445 C C . THR A 1 303 ? -2.718 -11.008 18.024 1.00 96.50 303 THR A C 1
ATOM 2447 O O . THR A 1 303 ? -1.714 -11.437 17.459 1.00 96.50 303 THR A O 1
ATOM 2450 N N . ALA A 1 304 ? -3.775 -11.780 18.241 1.00 95.12 304 ALA A N 1
ATOM 2451 C CA . ALA A 1 304 ? -3.867 -13.139 17.734 1.00 95.12 304 ALA A CA 1
ATOM 2452 C C . ALA A 1 304 ? -5.238 -13.397 17.117 1.00 95.12 304 ALA A C 1
ATOM 2454 O O . ALA A 1 304 ? -6.255 -12.932 17.629 1.00 95.12 304 ALA A O 1
ATOM 2455 N N . ALA A 1 305 ? -5.243 -14.177 16.042 1.00 94.81 305 ALA A N 1
ATOM 2456 C CA . ALA A 1 305 ? -6.430 -14.851 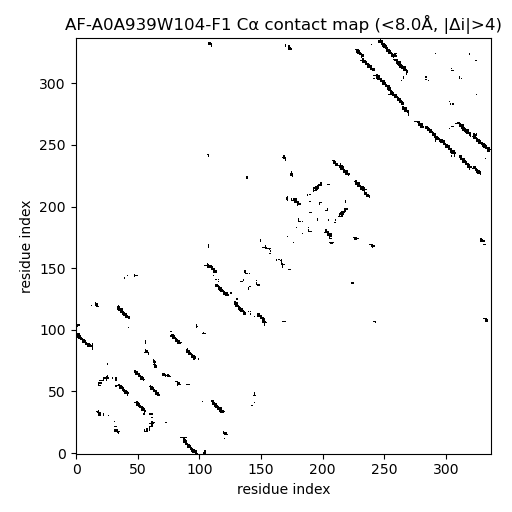15.551 1.00 94.81 305 ALA A CA 1
ATOM 2457 C C . ALA A 1 305 ? -6.617 -16.162 16.327 1.00 94.81 305 ALA A C 1
ATOM 2459 O O . ALA A 1 305 ? -5.675 -16.947 16.486 1.00 94.81 305 ALA A O 1
ATOM 2460 N N . ALA A 1 306 ? -7.835 -16.404 16.803 1.00 94.19 306 ALA A N 1
ATOM 2461 C CA . ALA A 1 306 ? -8.218 -17.605 17.535 1.00 94.19 306 ALA A CA 1
ATOM 2462 C C . ALA A 1 306 ? -8.257 -18.858 16.638 1.00 94.19 306 ALA A C 1
ATOM 2464 O O . ALA A 1 306 ? -8.112 -19.973 17.138 1.00 94.19 306 ALA A O 1
ATOM 2465 N N . GLY A 1 307 ? -8.422 -18.675 15.328 1.00 92.62 307 GLY A N 1
ATOM 2466 C CA . GLY A 1 307 ? -8.588 -19.719 14.324 1.00 92.62 307 GLY A CA 1
ATOM 2467 C C . GLY A 1 307 ? -9.971 -20.363 14.322 1.00 92.62 307 GLY A C 1
ATOM 2468 O O . GLY A 1 307 ? -10.087 -21.521 13.925 1.00 92.62 307 GLY A O 1
ATOM 2469 N N . VAL A 1 308 ? -11.011 -19.667 14.792 1.00 92.00 308 VAL A N 1
ATOM 2470 C CA . VAL A 1 308 ? -12.374 -20.227 14.782 1.00 92.00 308 VAL A CA 1
ATOM 2471 C C . VAL A 1 308 ? -13.049 -20.026 13.417 1.00 92.00 308 VAL A C 1
ATOM 2473 O O . VAL A 1 308 ? -12.727 -19.078 12.696 1.00 92.00 308 VAL A O 1
ATOM 2476 N N . PRO A 1 309 ? -14.012 -20.879 13.023 1.00 89.31 309 PRO A N 1
ATOM 2477 C CA . PRO A 1 309 ? -14.727 -20.698 11.764 1.00 89.31 309 PRO A CA 1
ATOM 2478 C C . PRO A 1 309 ? -15.402 -19.328 11.683 1.00 89.31 309 PRO A C 1
ATOM 2480 O O . PRO A 1 309 ? -16.034 -18.881 12.639 1.00 89.31 309 PRO A O 1
ATOM 2483 N N . THR A 1 310 ? -15.326 -18.682 10.516 1.00 89.75 310 THR A N 1
ATOM 2484 C CA . THR A 1 310 ? -15.893 -17.341 10.252 1.00 89.75 310 THR A CA 1
ATOM 2485 C C . THR A 1 310 ? -15.319 -16.215 11.111 1.00 89.75 310 THR A C 1
ATOM 2487 O O . THR A 1 310 ? -15.916 -15.137 11.177 1.00 89.75 310 THR A O 1
ATOM 2490 N N . GLU A 1 311 ? -14.179 -16.456 11.763 1.00 93.56 311 GLU A N 1
ATOM 2491 C CA . GLU A 1 311 ? -13.527 -15.447 12.579 1.00 93.56 311 GLU A CA 1
ATOM 2492 C C . GLU A 1 311 ? -13.269 -14.166 11.786 1.00 93.56 311 GLU A C 1
ATOM 2494 O O . GLU A 1 311 ? -12.977 -14.167 10.588 1.00 93.56 311 GLU A O 1
ATOM 2499 N N . ARG A 1 312 ? -13.376 -13.052 12.497 1.00 95.25 312 ARG A N 1
ATOM 2500 C CA . ARG A 1 312 ? -12.965 -11.734 12.051 1.00 95.25 312 ARG A CA 1
ATOM 2501 C C . ARG A 1 312 ? -12.421 -10.961 13.240 1.00 95.25 312 ARG A C 1
ATOM 2503 O O . ARG A 1 312 ? -13.102 -10.821 14.253 1.00 95.25 312 ARG A O 1
ATOM 2510 N N . VAL A 1 313 ? -11.204 -10.452 13.119 1.00 97.31 313 VAL A N 1
ATOM 2511 C CA . VAL A 1 313 ? -10.542 -9.675 14.168 1.00 97.31 313 VAL A CA 1
ATOM 2512 C C . VAL A 1 313 ? -10.851 -8.205 13.932 1.00 97.31 313 VAL A C 1
ATOM 2514 O O . VAL A 1 313 ? -10.416 -7.623 12.940 1.00 97.31 313 VAL A O 1
ATOM 2517 N N . ALA A 1 314 ? -11.636 -7.598 14.816 1.00 97.56 314 ALA A N 1
ATOM 2518 C CA . ALA A 1 314 ? -11.849 -6.160 14.796 1.00 97.56 314 ALA A CA 1
ATOM 2519 C C . ALA A 1 314 ? -10.540 -5.446 15.128 1.00 97.56 314 ALA A C 1
ATOM 2521 O O . ALA A 1 314 ? -9.851 -5.816 16.076 1.00 97.56 314 ALA A O 1
ATOM 2522 N N . VAL A 1 315 ? -10.246 -4.396 14.376 1.00 98.38 315 VAL A N 1
ATOM 2523 C CA . VAL A 1 315 ? -9.171 -3.445 14.640 1.00 98.38 315 VAL A CA 1
ATOM 2524 C C . VAL A 1 315 ? -9.839 -2.087 14.761 1.00 98.38 315 VAL A C 1
ATOM 2526 O O . VAL A 1 315 ? -10.510 -1.637 13.828 1.00 98.38 315 VAL A O 1
ATOM 2529 N N . ARG A 1 316 ? -9.757 -1.483 15.944 1.00 98.25 316 ARG A N 1
ATOM 2530 C CA . ARG A 1 316 ? -10.499 -0.272 16.292 1.00 98.25 316 ARG A CA 1
ATOM 2531 C C . ARG A 1 316 ? -9.571 0.770 16.891 1.00 98.25 316 ARG A C 1
ATOM 2533 O O . ARG A 1 316 ? -8.956 0.507 17.918 1.00 98.25 316 ARG A O 1
ATOM 2540 N N . PHE A 1 317 ? -9.564 1.957 16.301 1.00 98.62 317 PHE A N 1
ATOM 2541 C CA . PHE A 1 317 ? -8.879 3.125 16.842 1.00 98.62 317 PHE A CA 1
ATOM 2542 C C . PHE A 1 317 ? -9.917 4.059 17.447 1.00 98.62 317 PHE A C 1
ATOM 2544 O O . PHE A 1 317 ? -10.821 4.509 16.744 1.00 98.62 317 PHE A O 1
ATOM 2551 N N . SER A 1 318 ? -9.793 4.326 18.742 1.00 98.00 318 SER A N 1
ATOM 2552 C CA . SER A 1 318 ? -10.672 5.219 19.494 1.00 98.00 318 SER A CA 1
ATOM 2553 C C . SER A 1 318 ? -9.885 6.415 20.008 1.00 98.00 318 SER A C 1
ATOM 2555 O O . SER A 1 318 ? -8.730 6.274 20.411 1.00 98.00 318 SER A O 1
ATOM 2557 N N . VAL A 1 319 ? -10.524 7.577 20.055 1.00 96.50 319 VAL A N 1
ATOM 2558 C CA . VAL A 1 319 ? -9.898 8.820 20.526 1.00 96.50 319 VAL A CA 1
ATOM 2559 C C . VAL A 1 319 ? -10.347 9.106 21.950 1.00 96.50 319 VAL A C 1
ATOM 2561 O O . VAL A 1 319 ? -11.520 8.928 22.286 1.00 96.50 319 VAL A O 1
ATOM 2564 N N . HIS A 1 320 ? -9.411 9.499 22.813 1.00 92.00 320 HIS A N 1
ATOM 2565 C CA . HIS A 1 320 ? -9.743 9.888 24.179 1.00 92.00 320 HIS A CA 1
ATOM 2566 C C . HIS A 1 320 ? -10.366 11.294 24.212 1.00 92.00 320 HIS A C 1
ATOM 2568 O O . HIS A 1 320 ? -10.270 12.053 23.249 1.00 92.00 320 HIS A O 1
ATOM 2574 N N . ARG A 1 321 ? -10.997 11.670 25.332 1.00 89.62 321 ARG A N 1
ATOM 2575 C CA . ARG A 1 321 ? -11.534 13.030 25.514 1.00 89.62 321 ARG A CA 1
ATOM 2576 C C . ARG A 1 321 ? -10.439 14.080 25.259 1.00 89.62 321 ARG A C 1
ATOM 2578 O O . ARG A 1 321 ? -9.286 13.860 25.635 1.00 89.62 321 ARG A O 1
ATOM 2585 N N . ASP A 1 322 ? -10.819 15.175 24.601 1.00 93.25 322 ASP A N 1
ATOM 2586 C CA . ASP A 1 322 ? -9.968 16.326 24.255 1.00 93.25 322 ASP A CA 1
ATOM 2587 C C . ASP A 1 322 ? -8.732 15.980 23.403 1.00 93.25 322 ASP A C 1
ATOM 2589 O O . ASP A 1 322 ? -7.738 16.710 23.389 1.00 93.25 322 ASP A O 1
ATOM 2593 N N . SER A 1 323 ? -8.789 14.855 22.683 1.00 97.81 323 SER A N 1
ATOM 2594 C CA . SER A 1 323 ? -7.721 14.382 21.802 1.00 97.81 323 SER A CA 1
ATOM 2595 C C . SER A 1 323 ? -8.126 14.497 20.330 1.00 97.81 323 SER A C 1
ATOM 2597 O O . SER A 1 323 ? -9.306 14.505 19.984 1.00 97.81 323 SER A O 1
ATOM 2599 N N . VAL A 1 324 ? -7.135 14.590 19.448 1.00 98.19 324 VAL A N 1
ATOM 2600 C CA . VAL A 1 324 ? -7.310 14.572 17.993 1.00 98.19 324 VAL A CA 1
ATOM 2601 C C . VAL A 1 324 ? -6.296 13.596 17.430 1.00 98.19 324 VAL A C 1
ATOM 2603 O O . VAL A 1 324 ? -5.097 13.834 17.544 1.00 98.19 324 VAL A O 1
ATOM 2606 N N . LEU A 1 325 ? -6.793 12.519 16.833 1.00 98.56 325 LEU A N 1
ATOM 2607 C CA . LEU A 1 325 ? -6.024 11.487 16.157 1.00 98.56 325 LEU A CA 1
ATOM 2608 C C . LEU A 1 325 ? -6.052 11.738 14.656 1.00 98.56 325 LEU A C 1
ATOM 2610 O O . LEU A 1 325 ? -7.127 11.812 14.068 1.00 98.56 325 LEU A O 1
ATOM 2614 N N . GLU A 1 326 ? -4.887 11.793 14.034 1.00 98.50 326 GLU A N 1
ATOM 2615 C CA . GLU A 1 326 ? -4.741 11.617 12.595 1.00 98.50 326 GLU A CA 1
ATOM 2616 C C . GLU A 1 326 ? -4.112 10.248 12.353 1.00 98.50 326 GLU A C 1
ATOM 2618 O O . GLU A 1 326 ? -3.109 9.914 12.980 1.00 98.50 326 GLU A O 1
ATOM 2623 N N . LEU A 1 327 ? -4.756 9.431 11.524 1.00 98.25 327 LEU A N 1
ATOM 2624 C CA . LEU A 1 327 ? -4.469 8.015 11.324 1.00 98.25 327 LEU A CA 1
ATOM 2625 C C . LEU A 1 327 ? -4.274 7.742 9.836 1.00 98.25 327 LEU A C 1
ATOM 2627 O O . LEU A 1 327 ? -5.121 8.117 9.024 1.00 98.25 327 LEU A O 1
ATOM 2631 N N . ASP A 1 328 ? -3.197 7.034 9.518 1.00 95.75 328 ASP A N 1
ATOM 2632 C CA . ASP A 1 328 ? -2.871 6.580 8.170 1.00 95.75 328 ASP A CA 1
ATOM 2633 C C . ASP A 1 328 ? -2.154 5.212 8.215 1.00 95.75 328 ASP A C 1
ATOM 2635 O O . ASP A 1 328 ? -1.728 4.744 9.280 1.00 95.75 328 ASP A O 1
ATOM 2639 N N . ASN A 1 329 ? -2.002 4.560 7.062 1.00 91.88 329 ASN A N 1
ATOM 2640 C CA . ASN A 1 329 ? -1.099 3.433 6.847 1.00 91.88 329 ASN A CA 1
ATOM 2641 C C . ASN A 1 329 ? -1.323 2.276 7.839 1.00 91.88 329 ASN A C 1
ATOM 2643 O O . ASN A 1 329 ? -0.373 1.734 8.404 1.00 91.88 329 ASN A O 1
ATOM 2647 N N . VAL A 1 330 ? -2.584 1.891 8.062 1.00 94.75 330 VAL A N 1
ATOM 2648 C CA . VAL A 1 330 ? -2.975 0.801 8.965 1.00 94.75 330 VAL A CA 1
ATOM 2649 C C . VAL A 1 330 ? -2.901 -0.542 8.247 1.00 94.75 330 VAL A C 1
ATOM 2651 O O . VAL A 1 330 ? -3.829 -0.955 7.554 1.00 94.75 330 VAL A O 1
ATOM 2654 N N . TYR A 1 331 ? -1.824 -1.277 8.473 1.00 91.75 331 TYR A N 1
ATOM 2655 C CA . TYR A 1 331 ? -1.588 -2.613 7.942 1.00 91.75 331 TYR A CA 1
ATOM 2656 C C . TYR A 1 331 ? -1.842 -3.681 8.997 1.00 91.75 331 TYR A C 1
ATOM 2658 O O . TYR A 1 331 ? -1.336 -3.597 10.111 1.00 91.75 331 TYR A O 1
ATOM 2666 N N . VAL A 1 332 ? -2.554 -4.740 8.614 1.00 93.06 332 VAL A N 1
ATOM 2667 C CA . VAL A 1 332 ? -2.680 -5.964 9.414 1.00 93.06 332 VAL A CA 1
ATOM 2668 C C . VAL A 1 332 ? -2.118 -7.125 8.606 1.00 93.06 332 VAL A C 1
ATOM 2670 O O . VAL A 1 332 ? -2.569 -7.376 7.481 1.00 93.06 332 VAL A O 1
ATOM 2673 N N . SER A 1 333 ? -1.127 -7.812 9.173 1.00 89.81 333 SER A N 1
ATOM 2674 C CA . SER A 1 333 ? -0.478 -8.970 8.554 1.00 89.81 333 SER A CA 1
ATOM 2675 C C . SER A 1 333 ? -0.314 -10.111 9.564 1.00 89.81 333 SER A C 1
ATOM 2677 O O . SER A 1 333 ? -0.038 -9.847 10.737 1.00 89.81 333 SER A O 1
ATOM 2679 N N . PRO A 1 334 ? -0.464 -11.376 9.139 1.00 90.25 334 PRO A N 1
ATOM 2680 C CA . PRO A 1 334 ? -0.011 -12.518 9.925 1.00 90.25 334 PRO A CA 1
ATOM 2681 C C . PRO A 1 334 ? 1.481 -12.414 10.260 1.00 90.25 334 PRO A C 1
ATOM 2683 O O . PRO A 1 334 ? 2.262 -11.932 9.446 1.00 90.25 334 PRO A O 1
ATOM 2686 N N . VAL A 1 335 ? 1.878 -12.877 11.443 1.00 87.19 335 VAL A N 1
ATOM 2687 C CA . VAL A 1 335 ? 3.289 -13.068 11.803 1.00 87.19 335 VAL A CA 1
ATOM 2688 C C . VAL A 1 335 ? 3.621 -14.531 11.564 1.00 87.19 335 VAL A C 1
ATOM 2690 O O . VAL A 1 335 ? 2.945 -15.411 12.098 1.00 87.19 335 VAL A O 1
ATOM 2693 N N . ILE A 1 336 ? 4.633 -14.784 10.740 1.00 74.19 336 ILE A N 1
ATOM 2694 C CA . ILE A 1 336 ? 5.172 -16.128 10.540 1.00 74.19 336 ILE A CA 1
ATOM 2695 C C . ILE A 1 336 ? 6.282 -16.326 11.569 1.00 74.19 336 ILE A C 1
ATOM 2697 O O . ILE A 1 336 ? 7.193 -15.502 11.636 1.00 74.19 336 ILE A O 1
ATOM 2701 N N . GLU A 1 337 ? 6.159 -17.383 12.372 1.00 59.69 337 GLU A N 1
ATOM 2702 C CA . GLU A 1 337 ? 7.220 -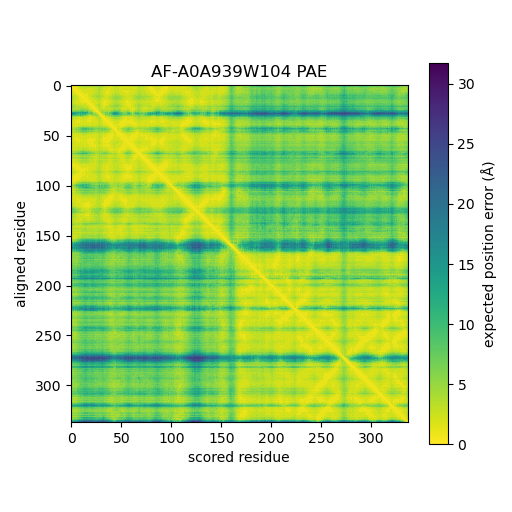17.870 13.266 1.00 59.69 337 GLU A CA 1
ATOM 2703 C C . GLU A 1 337 ? 8.254 -18.709 12.512 1.00 59.69 337 GLU A C 1
ATOM 2705 O O . GLU A 1 337 ? 7.858 -19.438 11.566 1.00 59.69 337 GLU A O 1
#

Solvent-accessible surface area (backbone atoms only — not comparable to full-atom values): 18174 Å² total; per-residue (Å²): 94,60,51,73,49,76,48,79,45,79,28,91,57,49,90,35,56,38,49,31,90,82,49,66,43,58,60,86,76,58,66,60,41,42,19,28,42,35,41,35,43,31,51,80,91,45,72,68,27,32,43,38,41,37,37,21,64,70,61,37,49,34,33,28,38,37,39,92,96,48,73,41,50,81,49,75,82,83,50,49,75,50,50,43,75,49,87,53,23,35,40,40,40,38,43,34,49,16,77,80,75,74,50,78,70,48,71,35,36,56,33,34,35,34,54,30,36,38,48,29,29,62,27,90,86,30,98,79,38,50,42,74,48,76,48,29,74,20,84,61,44,87,74,60,62,90,51,32,38,81,44,69,41,45,58,83,74,52,80,66,102,52,48,84,55,82,56,58,28,63,66,53,40,47,37,53,50,66,37,42,39,85,80,44,57,88,89,68,30,58,84,79,17,88,50,48,45,69,78,53,96,69,35,53,34,49,44,83,54,43,68,41,82,71,21,22,33,35,49,41,76,80,49,98,78,39,30,34,40,38,33,46,30,40,33,41,35,43,60,35,45,64,97,46,58,44,44,30,40,36,37,34,32,37,22,33,40,51,37,38,34,46,41,36,33,36,28,24,59,44,89,52,95,84,55,85,65,65,42,73,44,78,91,48,61,46,70,53,74,49,78,45,41,80,56,81,41,79,48,77,48,78,51,64,42,86,47,54,80,72,35,28,36,36,45,33,46,32,36,35,89,92,10,38,40,34,43,35,50,46,42,63,26,69,54,86,132

pLDDT: mean 91.93, std 7.1, range [59.69, 98.62]